Protein AF-A0A7V8VY44-F1 (afdb_monomer)

Foldseek 3Di:
DDDDDDDDDDDDDDDDDDDDDDDDDDDDPDPPPPPDPVQQPFPKKKWKWKWFWADDPQGIKTKTWTKIWTDSVPPDDIDIFTKIWIWDCSPVVDTWIKIDGFWDDWDAPDPVQPQWIKIWGFIAIVNDDGKIKIWIWGADDPWPPQAIWIKMKIHPVRVVVDDPPPPPDDGPSVPDIDIGTGTRPTMGMDIDMDD

Mean predicted aligned error: 12.47 Å

Secondary structure (DSSP, 8-state):
--------------------------------------PPP-EEEEEEEEEEEEE-SSSEEEEEEEEEEEE-SSSPPPEEEEEEEEEE-SSTTS-EEEEEEEEEEEE---SS-TT-EEEEEEEEETTEEEEEEEEEEE--SSTT----EEEEEEEGGGGGGS-TT-TT-----TT-EEEEEEE-SEEEEEEEEE-

Sequence (195 aa):
MPMRRMSRRGVVQLGAAGLAATMTLPVAPALGAQDDTGLPPLVMTDGYAGGGSVPSALGEAQFSLAVFARDRGDGSPTVHSGSFQLQDISDPANPVTMTSDEFTSYTAFSTDRTNAREVTGWAKVNGVGPYPFLLQVEDMGAVGDRVDTFNLVFGDAALPFLPGNDAGKTCDCGGFSYSLRGTVGMGDLVRFTLA

Nearest PDB structures (foldseek):
  2ich-assembly2_B  TM=3.865E-01  e=2.780E+00  Nitrosomonas europaea
  2ich-assembly1_A  TM=4.364E-01  e=5.431E+00  Nitrosomonas europaea

pLDDT: mean 81.87, std 19.89, range [36.81, 98.5]

Solvent-accessible surface area (backbone atoms only — not comparable to full-atom values): 11520 Å² total; per-residue (Å²): 136,87,86,82,77,89,84,89,85,86,82,88,82,90,84,82,89,82,80,91,80,92,75,90,72,85,86,74,91,70,89,67,80,80,84,66,76,82,63,68,70,77,38,54,34,45,34,39,37,38,35,34,28,30,58,50,100,69,44,57,27,37,39,40,40,33,42,37,37,37,40,61,82,75,82,61,81,66,45,53,44,54,39,39,36,36,41,31,64,47,43,82,92,64,58,45,37,38,44,29,66,47,49,75,46,76,44,71,79,44,89,90,40,86,51,27,35,34,37,29,30,39,26,24,50,74,85,44,72,60,30,37,32,35,38,37,40,30,48,67,64,61,93,70,64,47,56,24,40,40,39,36,31,24,24,57,77,14,58,88,72,56,68,97,75,56,86,87,70,72,64,86,45,86,83,39,62,51,75,49,64,42,45,30,72,42,53,47,55,44,71,49,73,49,120

Structure (mmCIF, N/CA/C/O backbone):
data_AF-A0A7V8VY44-F1
#
_entry.id   AF-A0A7V8VY44-F1
#
loop_
_atom_site.group_PDB
_atom_site.id
_atom_site.type_symbol
_atom_site.label_atom_id
_atom_site.label_alt_id
_atom_site.label_comp_id
_atom_site.label_asym_id
_atom_site.label_entity_id
_atom_site.label_seq_id
_atom_site.pdbx_PDB_ins_code
_atom_site.Cartn_x
_atom_site.Cartn_y
_atom_site.Cartn_z
_atom_site.occupancy
_atom_site.B_iso_or_equiv
_atom_site.auth_seq_id
_atom_site.auth_comp_id
_atom_site.auth_asym_id
_atom_site.auth_atom_id
_atom_site.pdbx_PDB_model_num
ATOM 1 N N . MET A 1 1 ? -40.089 19.776 0.935 1.00 48.47 1 MET A N 1
ATOM 2 C CA . MET A 1 1 ? -38.744 20.095 0.407 1.00 48.47 1 MET A CA 1
ATOM 3 C C . MET A 1 1 ? -38.797 20.049 -1.117 1.00 48.47 1 MET A C 1
ATOM 5 O O . MET A 1 1 ? -39.056 18.978 -1.650 1.00 48.47 1 MET A O 1
ATOM 9 N N . PRO A 1 2 ? -38.682 21.186 -1.824 1.00 48.62 2 PRO A N 1
ATOM 10 C CA . PRO A 1 2 ? -38.794 21.212 -3.281 1.00 48.62 2 PRO A CA 1
ATOM 11 C C . PRO A 1 2 ? -37.487 20.785 -3.974 1.00 48.62 2 PRO A C 1
ATOM 13 O O . PRO A 1 2 ? -36.417 21.326 -3.702 1.00 48.62 2 PRO A O 1
ATOM 16 N N . MET A 1 3 ? -37.610 19.820 -4.893 1.00 43.81 3 MET A N 1
ATOM 17 C CA . MET A 1 3 ? -36.575 19.361 -5.827 1.00 43.81 3 MET A CA 1
ATOM 18 C C . MET A 1 3 ? -36.040 20.520 -6.680 1.00 43.81 3 MET A C 1
ATOM 20 O O . MET A 1 3 ? -36.788 21.158 -7.424 1.00 43.81 3 MET A O 1
ATOM 24 N N . ARG A 1 4 ? -34.727 20.767 -6.613 1.00 53.41 4 ARG A N 1
ATOM 25 C CA . ARG A 1 4 ? -34.032 21.735 -7.471 1.00 53.41 4 ARG A CA 1
ATOM 26 C C . ARG A 1 4 ? -33.711 21.082 -8.821 1.00 53.41 4 ARG A C 1
ATOM 28 O O . ARG A 1 4 ? -32.960 20.116 -8.893 1.00 53.41 4 ARG A O 1
ATOM 35 N N . ARG A 1 5 ? -34.330 21.612 -9.880 1.00 52.44 5 ARG A N 1
ATOM 36 C CA . ARG A 1 5 ? -34.180 21.194 -11.283 1.00 52.44 5 ARG A CA 1
ATOM 37 C C . ARG A 1 5 ? -32.757 21.430 -11.806 1.00 52.44 5 ARG A C 1
ATOM 39 O O . ARG A 1 5 ? -32.177 22.488 -11.573 1.00 52.44 5 ARG A O 1
ATOM 46 N N . MET A 1 6 ? -32.260 20.466 -12.584 1.00 47.84 6 MET A N 1
ATOM 47 C CA . MET A 1 6 ? -31.085 20.593 -13.452 1.00 47.84 6 MET A CA 1
ATOM 48 C C . MET A 1 6 ? -31.270 21.721 -14.476 1.00 47.84 6 MET A C 1
ATOM 50 O O . MET A 1 6 ? -32.298 21.787 -15.150 1.00 47.84 6 MET A O 1
ATOM 54 N N . SER A 1 7 ? -30.236 22.545 -14.653 1.00 52.75 7 SER A N 1
ATOM 55 C CA . SER A 1 7 ? -30.085 23.432 -15.809 1.00 52.75 7 SER A CA 1
ATOM 56 C C . SER A 1 7 ? -28.873 22.976 -16.620 1.00 52.75 7 SER A C 1
ATOM 58 O O . SER A 1 7 ? -27.736 23.112 -16.179 1.00 52.75 7 SER A O 1
ATOM 60 N N . ARG A 1 8 ? -29.132 22.393 -17.795 1.00 49.84 8 ARG A N 1
ATOM 61 C CA . ARG A 1 8 ? -28.149 22.127 -18.854 1.00 49.84 8 ARG A CA 1
ATOM 62 C C . ARG A 1 8 ? -28.408 23.117 -19.983 1.00 49.84 8 ARG A C 1
ATOM 64 O O . ARG A 1 8 ? -29.307 22.866 -20.781 1.00 49.84 8 ARG A O 1
ATOM 71 N N . ARG A 1 9 ? -27.658 24.219 -20.061 1.00 45.41 9 ARG A N 1
ATOM 72 C CA . ARG A 1 9 ? -27.559 25.073 -21.262 1.00 45.41 9 ARG A CA 1
ATOM 73 C C . ARG A 1 9 ? -26.213 25.801 -21.281 1.00 45.41 9 ARG A C 1
ATOM 75 O O . ARG A 1 9 ? -25.847 26.417 -20.290 1.00 45.41 9 ARG A O 1
ATOM 82 N N . GLY A 1 10 ? -25.519 25.728 -22.413 1.00 40.38 10 GLY A N 1
ATOM 83 C CA . GLY A 1 10 ? -24.214 26.354 -22.662 1.00 40.38 10 GLY A CA 1
ATOM 84 C C . GLY A 1 10 ? -23.531 25.703 -23.870 1.00 40.38 10 GLY A C 1
ATOM 85 O O . GLY A 1 10 ? -22.650 24.883 -23.681 1.00 40.38 10 GLY A O 1
ATOM 86 N N . VAL A 1 11 ? -24.179 25.716 -25.041 1.00 45.03 11 VAL A N 1
ATOM 87 C CA . VAL A 1 11 ? -23.867 26.579 -26.207 1.00 45.03 11 VAL A CA 1
ATOM 88 C C . VAL A 1 11 ? -22.726 26.007 -27.058 1.00 45.03 11 VAL A C 1
ATOM 90 O O . VAL A 1 11 ? -21.549 26.184 -26.778 1.00 45.03 11 VAL A O 1
ATOM 93 N N . VAL A 1 12 ? -23.131 25.326 -28.134 1.00 44.91 12 VAL A N 1
ATOM 94 C CA . VAL A 1 12 ? -22.311 25.026 -29.311 1.00 44.91 12 VAL A CA 1
ATOM 95 C C . VAL A 1 12 ? -22.336 26.268 -30.193 1.00 44.91 12 VAL A C 1
ATOM 97 O O . VAL A 1 12 ? -23.414 26.690 -30.612 1.00 44.91 12 VAL A O 1
ATOM 100 N N . GLN A 1 13 ? -21.172 26.843 -30.479 1.00 44.56 13 GLN A N 1
ATOM 101 C CA . GLN A 1 13 ? -21.043 27.920 -31.453 1.00 44.56 13 GLN A CA 1
ATOM 102 C C . GLN A 1 13 ? -20.134 27.449 -32.591 1.00 44.56 13 GLN A C 1
ATOM 104 O O . GLN A 1 13 ? -18.914 27.403 -32.475 1.00 44.56 13 GLN A O 1
ATOM 109 N N . LEU A 1 14 ? -20.786 27.045 -33.682 1.00 44.50 14 LEU A N 1
ATOM 110 C CA . LEU A 1 14 ? -20.207 26.885 -35.010 1.00 44.50 14 LEU A CA 1
ATOM 111 C C . LEU A 1 14 ? -20.055 28.281 -35.623 1.00 44.50 14 LEU A C 1
ATOM 113 O O . LEU A 1 14 ? -21.049 28.969 -35.848 1.00 44.50 14 LEU A O 1
ATOM 117 N N . GLY A 1 15 ? -18.818 28.687 -35.890 1.00 39.38 15 GLY A N 1
ATOM 118 C CA . GLY A 1 15 ? -18.493 29.862 -36.690 1.00 39.38 15 GLY A CA 1
ATOM 119 C C . GLY A 1 15 ? -17.606 29.436 -37.848 1.00 39.38 15 GLY A C 1
ATOM 120 O O . GLY A 1 15 ? -16.439 29.117 -37.646 1.00 39.38 15 GLY A O 1
ATOM 121 N N . ALA A 1 16 ? -18.181 29.391 -39.046 1.00 40.44 16 ALA A N 1
ATOM 122 C CA . ALA A 1 16 ? -17.471 29.167 -40.294 1.00 40.44 16 ALA A CA 1
ATOM 123 C C . ALA A 1 16 ? -17.274 30.491 -41.049 1.00 40.44 16 ALA A C 1
ATOM 125 O O . ALA A 1 16 ? -18.115 31.384 -40.970 1.00 40.44 16 ALA A O 1
ATOM 126 N N . ALA A 1 17 ? -16.220 30.490 -41.869 1.00 43.06 17 ALA A N 1
ATOM 127 C CA . ALA A 1 17 ? -15.930 31.348 -43.021 1.00 43.06 17 ALA A CA 1
ATOM 128 C C . ALA A 1 17 ? -15.166 32.667 -42.789 1.00 43.06 17 ALA A C 1
ATOM 130 O O . ALA A 1 17 ? -15.609 33.575 -42.094 1.00 43.06 17 ALA A O 1
ATOM 131 N N . GLY A 1 18 ? -14.035 32.782 -43.500 1.00 36.88 18 GLY A N 1
ATOM 132 C CA . GLY A 1 18 ? -13.278 34.024 -43.657 1.00 36.88 18 GLY A CA 1
ATOM 133 C C . GLY A 1 18 ? -11.959 33.868 -44.424 1.00 36.88 18 GLY A C 1
ATOM 134 O O . GLY A 1 18 ? -10.899 33.903 -43.823 1.00 36.88 18 GLY A O 1
ATOM 135 N N . LEU A 1 19 ? -12.067 33.650 -45.737 1.00 41.28 19 LEU A N 1
ATOM 136 C CA . LEU A 1 19 ? -11.200 34.113 -46.840 1.00 41.28 19 LEU A CA 1
ATOM 137 C C . LEU A 1 19 ? -9.688 34.374 -46.612 1.00 41.28 19 LEU A C 1
ATOM 139 O O . LEU A 1 19 ? -9.272 35.320 -45.956 1.00 41.28 19 LEU A O 1
ATOM 143 N N . ALA A 1 20 ? -8.907 33.570 -47.340 1.00 45.75 20 ALA A N 1
ATOM 144 C CA . ALA A 1 20 ? -7.640 33.838 -48.030 1.00 45.75 20 ALA A CA 1
ATOM 145 C C . ALA A 1 20 ? -6.980 35.231 -47.905 1.00 45.75 20 ALA A C 1
ATOM 147 O O . ALA A 1 20 ? -7.475 36.225 -48.435 1.00 45.75 20 ALA A O 1
ATOM 148 N N . ALA A 1 21 ? -5.739 35.229 -47.408 1.00 43.47 21 ALA A N 1
ATOM 149 C CA . ALA A 1 21 ? -4.694 36.161 -47.822 1.00 43.47 21 ALA A CA 1
ATOM 150 C C . ALA A 1 21 ? -3.354 35.411 -47.912 1.00 43.47 21 ALA A C 1
ATOM 152 O O . ALA A 1 21 ? -2.800 34.948 -46.917 1.00 43.47 21 ALA A O 1
ATOM 153 N N . THR A 1 22 ? -2.857 35.257 -49.136 1.00 46.38 22 THR A N 1
ATOM 154 C CA . THR A 1 22 ? -1.533 34.725 -49.461 1.00 46.38 22 THR A CA 1
ATOM 155 C C . THR A 1 22 ? -0.461 35.740 -49.075 1.00 46.38 22 THR A C 1
ATOM 157 O O . THR A 1 22 ? -0.344 36.782 -49.718 1.00 46.38 22 THR A O 1
ATOM 160 N N . MET A 1 23 ? 0.350 35.422 -48.067 1.00 47.03 23 MET A N 1
ATOM 161 C CA . MET A 1 23 ? 1.642 36.071 -47.852 1.00 47.03 23 MET A CA 1
ATOM 162 C C . MET A 1 23 ? 2.750 35.037 -48.022 1.00 47.03 23 MET A C 1
ATOM 164 O O . MET A 1 23 ? 2.891 34.101 -47.241 1.00 47.03 23 MET A O 1
ATOM 168 N N . THR A 1 24 ? 3.516 35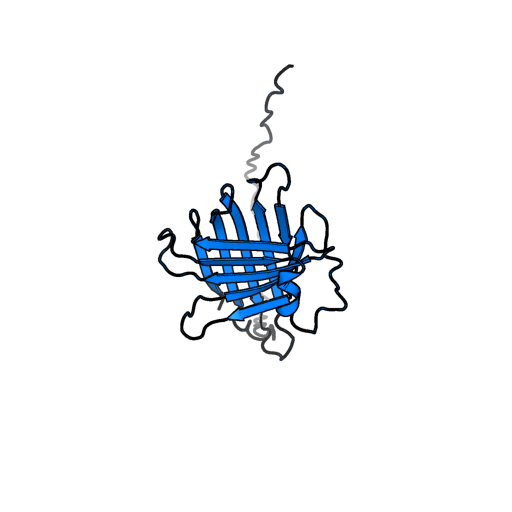.205 -49.095 1.00 48.16 24 THR A N 1
ATOM 169 C CA . THR A 1 24 ? 4.778 34.515 -49.352 1.00 48.16 24 THR A CA 1
ATOM 170 C C . THR A 1 24 ? 5.806 34.960 -48.316 1.00 48.16 24 THR A C 1
ATOM 172 O O . THR A 1 24 ? 6.311 36.080 -48.388 1.00 48.16 24 THR A O 1
ATOM 175 N N . LEU A 1 25 ? 6.105 34.091 -47.351 1.00 42.44 25 LEU A N 1
ATOM 176 C CA . LEU A 1 25 ? 7.231 34.258 -46.435 1.00 42.44 25 LEU A CA 1
ATOM 177 C C . LEU A 1 25 ? 8.509 33.673 -47.063 1.00 42.44 25 LEU A C 1
ATOM 179 O O . LEU A 1 25 ? 8.437 32.644 -47.742 1.00 42.44 25 LEU A O 1
ATOM 183 N N . PRO A 1 26 ? 9.679 34.301 -46.854 1.00 45.75 26 PRO A N 1
ATOM 184 C CA . PRO A 1 26 ? 10.954 33.767 -47.308 1.00 45.75 26 PRO A CA 1
ATOM 185 C C . PRO A 1 26 ? 11.283 32.457 -46.583 1.00 45.75 26 PRO A C 1
ATOM 187 O O . PRO A 1 26 ? 11.229 32.369 -45.357 1.00 45.75 26 PRO A O 1
ATOM 190 N N . VAL A 1 27 ? 11.642 31.443 -47.368 1.00 50.28 27 VAL A N 1
ATOM 191 C CA . VAL A 1 27 ? 12.174 30.160 -46.902 1.00 50.28 27 VAL A CA 1
ATOM 192 C C . VAL A 1 27 ? 13.517 30.415 -46.218 1.00 50.28 27 VAL A C 1
ATOM 194 O O . VAL A 1 27 ? 14.506 30.720 -46.881 1.00 50.28 27 VAL A O 1
ATOM 197 N N . ALA A 1 28 ? 13.556 30.292 -44.894 1.00 47.72 28 ALA A N 1
ATOM 198 C CA . ALA A 1 28 ? 14.804 30.155 -44.156 1.00 47.72 28 ALA A CA 1
ATOM 199 C C . ALA A 1 28 ? 15.225 28.674 -44.181 1.00 47.72 28 ALA A C 1
ATOM 201 O O . ALA A 1 28 ? 14.460 27.828 -43.711 1.00 47.72 28 ALA A O 1
ATOM 202 N N . PRO A 1 29 ? 16.416 28.317 -44.693 1.00 53.78 29 PRO A N 1
ATOM 203 C CA . PRO A 1 29 ? 16.986 27.012 -44.434 1.00 53.78 29 PRO A CA 1
ATOM 204 C C . PRO A 1 29 ? 17.652 27.086 -43.060 1.00 53.78 29 PRO A C 1
ATOM 206 O O . PRO A 1 29 ? 18.764 27.581 -42.913 1.00 53.78 29 PRO A O 1
ATOM 209 N N . ALA A 1 30 ? 16.957 26.612 -42.037 1.00 45.91 30 ALA A N 1
ATOM 210 C CA . ALA A 1 30 ? 17.583 26.259 -40.773 1.00 45.91 30 ALA A CA 1
ATOM 211 C C . ALA A 1 30 ? 17.005 24.920 -40.320 1.00 45.91 30 ALA A C 1
ATOM 213 O O . ALA A 1 30 ? 16.246 24.822 -39.362 1.00 45.91 30 ALA A O 1
ATOM 214 N N . LEU A 1 31 ? 17.390 23.873 -41.056 1.00 45.56 31 LEU A N 1
ATOM 215 C CA . LEU A 1 31 ? 17.559 22.530 -40.511 1.00 45.56 31 LEU A CA 1
ATOM 216 C C . LEU A 1 31 ? 18.661 22.601 -39.442 1.00 45.56 31 LEU A C 1
ATOM 218 O O . LEU A 1 31 ? 19.808 22.239 -39.675 1.00 45.56 31 LEU A O 1
ATOM 222 N N . GLY A 1 32 ? 18.311 23.144 -38.282 1.00 36.81 32 GLY A N 1
ATOM 223 C CA . GLY A 1 32 ? 18.948 22.796 -37.028 1.00 36.81 32 GLY A CA 1
ATOM 224 C C . GLY A 1 32 ? 18.108 21.685 -36.431 1.00 36.81 32 GLY A C 1
ATOM 225 O O . GLY A 1 32 ? 17.110 21.956 -35.772 1.00 36.81 32 GLY A O 1
ATOM 226 N N . ALA A 1 33 ? 18.478 20.439 -36.714 1.00 47.28 33 ALA A N 1
ATOM 227 C CA . ALA A 1 33 ? 18.076 19.327 -35.876 1.00 47.28 33 ALA A CA 1
ATOM 228 C C . ALA A 1 33 ? 18.589 19.634 -34.462 1.00 47.28 33 ALA A C 1
ATOM 230 O O . ALA A 1 33 ? 19.774 19.476 -34.181 1.00 47.28 33 ALA A O 1
ATOM 231 N N . GLN A 1 34 ? 17.719 20.132 -33.584 1.00 44.62 34 GLN A N 1
ATOM 232 C CA . GLN A 1 34 ? 17.924 20.017 -32.144 1.00 44.62 34 GLN A CA 1
ATOM 233 C C . GLN A 1 34 ? 17.558 18.585 -31.737 1.00 44.62 34 GLN A C 1
ATOM 235 O O . GLN A 1 34 ? 16.615 18.366 -30.987 1.00 44.62 34 GLN A O 1
ATOM 240 N N . ASP A 1 35 ? 18.309 17.616 -32.260 1.00 49.22 35 ASP A N 1
ATOM 241 C CA . ASP A 1 35 ? 18.443 16.291 -31.652 1.00 49.22 35 ASP A CA 1
ATOM 242 C C . ASP A 1 35 ? 19.540 16.402 -30.591 1.00 49.22 35 ASP A C 1
ATOM 244 O O . ASP A 1 35 ? 20.652 15.920 -30.765 1.00 49.22 35 ASP A O 1
ATOM 248 N N . ASP A 1 36 ? 19.253 17.155 -29.529 1.00 48.56 36 ASP A N 1
ATOM 249 C CA . ASP A 1 36 ? 20.007 17.065 -28.279 1.00 48.56 36 ASP A CA 1
ATOM 250 C C . ASP A 1 36 ? 19.209 17.709 -27.138 1.00 48.56 36 ASP A C 1
ATOM 252 O O . ASP A 1 36 ? 19.630 18.664 -26.481 1.00 48.56 36 ASP A O 1
ATOM 256 N N . THR A 1 37 ? 18.002 17.203 -26.869 1.00 42.50 37 THR A N 1
ATOM 257 C CA . THR A 1 37 ? 17.584 17.209 -25.468 1.00 42.50 37 THR A CA 1
ATOM 258 C C . THR A 1 37 ? 18.432 16.138 -24.802 1.00 42.50 37 THR A C 1
ATOM 260 O O . THR A 1 37 ? 18.009 14.987 -24.741 1.00 42.50 37 THR A O 1
ATOM 263 N N . GLY A 1 38 ? 19.626 16.511 -24.330 1.00 45.22 38 GLY A N 1
ATOM 264 C CA . GLY A 1 38 ? 20.510 15.705 -23.478 1.00 45.22 38 GLY A CA 1
ATOM 265 C C . GLY A 1 38 ? 19.886 15.374 -22.117 1.00 45.22 38 GLY A C 1
ATOM 266 O O . GLY A 1 38 ? 20.551 15.387 -21.084 1.00 45.22 38 GLY A O 1
ATOM 267 N N . LEU A 1 39 ? 18.577 15.135 -22.100 1.00 51.59 39 LEU A N 1
ATOM 268 C CA . LEU A 1 39 ? 17.902 14.448 -21.031 1.00 51.59 39 LEU A CA 1
ATOM 269 C C . LEU A 1 39 ? 18.407 13.005 -21.096 1.00 51.59 39 LEU A C 1
ATOM 271 O O . LEU A 1 39 ? 18.327 12.390 -22.165 1.00 51.59 39 LEU A O 1
ATOM 275 N N . PRO A 1 40 ? 18.960 12.470 -19.996 1.00 57.06 40 PRO A N 1
ATOM 276 C CA . PRO A 1 40 ? 19.318 11.062 -19.949 1.00 57.06 40 PRO A CA 1
ATOM 277 C C . PRO A 1 40 ? 18.101 10.229 -20.383 1.00 57.06 40 PRO A C 1
ATOM 279 O O . PRO A 1 40 ? 16.965 10.640 -20.104 1.00 57.06 40 PRO A O 1
ATOM 282 N N . PRO A 1 41 ? 18.303 9.095 -21.083 1.00 57.88 41 PRO A N 1
ATOM 283 C CA . PRO A 1 41 ? 17.197 8.202 -21.400 1.00 57.88 41 PRO A CA 1
ATOM 284 C C . PRO A 1 41 ? 16.439 7.923 -20.103 1.00 57.88 41 PRO A C 1
ATOM 286 O O . PRO A 1 41 ? 17.059 7.614 -19.087 1.00 57.88 41 PRO A O 1
ATOM 289 N N . LEU A 1 42 ? 15.115 8.098 -20.114 1.00 54.00 42 LEU A N 1
ATOM 290 C CA . LEU A 1 42 ? 14.272 7.722 -18.984 1.00 54.00 42 LEU A CA 1
ATOM 291 C C . LEU A 1 42 ? 14.522 6.235 -18.716 1.00 54.00 42 LEU A C 1
ATOM 293 O O . LEU A 1 42 ? 14.153 5.380 -19.517 1.00 54.00 42 LEU A O 1
ATOM 297 N N . VAL A 1 43 ? 15.222 5.931 -17.626 1.00 63.84 43 VAL A N 1
ATOM 298 C CA . VAL A 1 43 ? 15.557 4.556 -17.272 1.00 63.84 43 VAL A CA 1
ATOM 299 C C . VAL A 1 43 ? 14.348 3.982 -16.545 1.00 63.84 43 VAL A C 1
ATOM 301 O O . VAL A 1 43 ? 14.070 4.363 -15.417 1.00 63.84 43 VAL A O 1
ATOM 304 N N . MET A 1 44 ? 13.610 3.107 -17.235 1.00 58.66 44 MET A N 1
ATOM 305 C CA . MET A 1 44 ? 12.621 2.152 -16.710 1.00 58.66 44 MET A CA 1
ATOM 306 C C . MET A 1 44 ? 11.758 2.659 -15.542 1.00 58.66 44 MET A C 1
ATOM 308 O O . MET A 1 44 ? 12.160 2.631 -14.380 1.00 58.66 44 MET A O 1
ATOM 312 N N . THR A 1 45 ? 10.508 3.022 -15.831 1.00 79.75 45 THR A N 1
ATOM 313 C CA . THR A 1 45 ? 9.520 3.247 -14.764 1.00 79.75 45 THR A CA 1
ATOM 314 C C . THR A 1 45 ? 8.833 1.920 -14.440 1.00 79.75 45 THR A C 1
ATOM 316 O O . THR A 1 45 ? 8.032 1.448 -15.240 1.00 79.75 45 THR A O 1
ATOM 319 N N . ASP A 1 46 ? 9.130 1.299 -13.299 1.00 91.31 46 ASP A N 1
ATOM 320 C CA . ASP A 1 46 ? 8.339 0.169 -12.775 1.00 91.31 46 ASP A CA 1
ATOM 321 C C . ASP A 1 46 ? 7.177 0.734 -11.955 1.00 91.31 46 ASP A C 1
ATOM 323 O O . ASP A 1 46 ? 7.309 1.766 -11.290 1.00 91.31 46 ASP A O 1
ATOM 327 N N . GLY A 1 47 ? 6.025 0.083 -11.998 1.00 94.06 47 GLY A N 1
ATOM 328 C CA . GLY A 1 47 ? 4.865 0.582 -11.288 1.00 94.06 47 GLY A CA 1
ATOM 329 C C . GLY A 1 47 ? 3.779 -0.452 -11.104 1.00 94.06 47 GLY A C 1
ATOM 330 O O . GLY A 1 47 ? 3.817 -1.563 -11.636 1.00 94.06 47 GLY A O 1
ATOM 331 N N . TYR A 1 48 ? 2.814 -0.052 -10.297 1.00 95.62 48 TYR A N 1
ATOM 332 C CA . TYR A 1 48 ? 1.710 -0.885 -9.886 1.00 95.62 48 TYR A CA 1
ATOM 333 C C . TYR A 1 48 ? 0.453 -0.042 -9.832 1.00 95.62 48 TYR A C 1
ATOM 335 O O . TYR A 1 48 ? 0.462 1.054 -9.269 1.00 95.62 48 TYR A O 1
ATOM 343 N N . ALA A 1 49 ? -0.623 -0.523 -10.434 1.00 96.38 49 ALA A N 1
ATOM 344 C CA . ALA A 1 49 ? -1.898 0.167 -10.411 1.00 96.38 49 ALA A CA 1
ATOM 345 C C . ALA A 1 49 ? -3.036 -0.828 -10.284 1.00 96.38 49 ALA A C 1
ATOM 347 O O . ALA A 1 49 ? -2.931 -1.976 -10.701 1.00 96.38 49 ALA A O 1
ATOM 348 N N . GLY A 1 50 ? -4.137 -0.374 -9.710 1.00 96.62 50 GLY A N 1
ATOM 349 C CA . GLY A 1 50 ? -5.312 -1.200 -9.555 1.00 96.62 50 GLY A CA 1
ATOM 350 C C . GLY A 1 50 ? -6.221 -0.682 -8.466 1.00 96.62 50 GLY A C 1
ATOM 351 O O . GLY A 1 50 ? -6.093 0.435 -7.959 1.00 96.62 50 GLY A O 1
ATOM 352 N N . GLY A 1 51 ? -7.170 -1.515 -8.107 1.00 97.06 51 GLY A N 1
ATOM 353 C CA . GLY A 1 51 ? -8.164 -1.184 -7.112 1.00 97.06 51 GLY A CA 1
ATOM 354 C C . GLY A 1 51 ? -9.159 -2.307 -7.004 1.00 97.06 51 GLY A C 1
ATOM 355 O O . GLY A 1 51 ? -9.254 -3.153 -7.893 1.00 97.06 51 GLY A O 1
ATOM 356 N N . GLY A 1 52 ? -9.898 -2.314 -5.909 1.00 96.94 52 GLY A N 1
ATOM 357 C CA . GLY A 1 52 ? -10.756 -3.438 -5.630 1.00 96.94 52 GLY A CA 1
ATOM 358 C C . GLY A 1 52 ? -11.294 -3.472 -4.222 1.00 96.94 52 GLY A C 1
ATOM 359 O O . GLY A 1 52 ? -11.319 -2.460 -3.522 1.00 96.94 52 GLY A O 1
ATOM 360 N N . SER A 1 53 ? -11.722 -4.662 -3.821 1.00 97.25 53 SER A N 1
ATOM 361 C CA . SER A 1 53 ? -12.092 -4.963 -2.446 1.00 97.25 53 SER A CA 1
ATOM 362 C C . SER A 1 53 ? -11.278 -6.126 -1.898 1.00 97.25 53 SER A C 1
ATOM 364 O O . SER A 1 53 ? -10.918 -7.049 -2.632 1.00 97.25 53 SER A O 1
ATOM 366 N N . VAL A 1 54 ? -10.976 -6.062 -0.607 1.00 97.31 54 VAL A N 1
ATOM 367 C CA . VAL A 1 54 ? -10.327 -7.138 0.140 1.00 97.31 54 VAL A CA 1
ATOM 368 C C . VAL A 1 54 ? -11.200 -7.454 1.355 1.00 97.31 54 VAL A C 1
ATOM 370 O O . VAL A 1 54 ? -11.596 -6.517 2.060 1.00 97.31 54 VAL A O 1
ATOM 373 N N . PRO A 1 55 ? -11.478 -8.739 1.640 1.00 96.12 55 PRO A N 1
ATOM 374 C CA . PRO A 1 55 ? -12.235 -9.121 2.822 1.00 96.12 55 PRO A CA 1
ATOM 375 C C . PRO A 1 55 ? -11.583 -8.604 4.108 1.00 96.12 55 PRO A C 1
ATOM 377 O O . PRO A 1 55 ? -10.389 -8.805 4.339 1.00 96.12 55 PRO A O 1
ATOM 380 N N . SER A 1 56 ? -12.383 -7.966 4.958 1.00 93.81 56 SER A N 1
ATOM 381 C CA . SER A 1 56 ? -12.024 -7.549 6.313 1.00 93.81 56 SER A CA 1
ATOM 382 C C . SER A 1 56 ? -12.801 -8.375 7.347 1.00 93.81 56 SER A C 1
ATOM 384 O O . SER A 1 56 ? -13.605 -9.243 7.006 1.00 93.81 56 SER A O 1
ATOM 386 N N . ALA A 1 57 ? -12.571 -8.132 8.640 1.00 89.38 57 ALA A N 1
ATOM 387 C CA . ALA A 1 57 ? -13.222 -8.904 9.702 1.00 89.38 57 ALA A CA 1
ATOM 388 C C . ALA A 1 57 ? -14.758 -8.768 9.714 1.00 89.38 57 ALA A C 1
ATOM 390 O O . ALA A 1 57 ? -15.448 -9.696 10.134 1.00 89.38 57 ALA A O 1
ATOM 391 N N . LEU A 1 58 ? -15.290 -7.620 9.278 1.00 91.00 58 LEU A N 1
ATOM 392 C CA . LEU A 1 58 ? -16.720 -7.293 9.352 1.00 91.00 58 LEU A CA 1
ATOM 393 C C . LEU A 1 58 ? -17.351 -7.005 7.980 1.00 91.00 58 LEU A C 1
ATOM 395 O O . LEU A 1 58 ? -18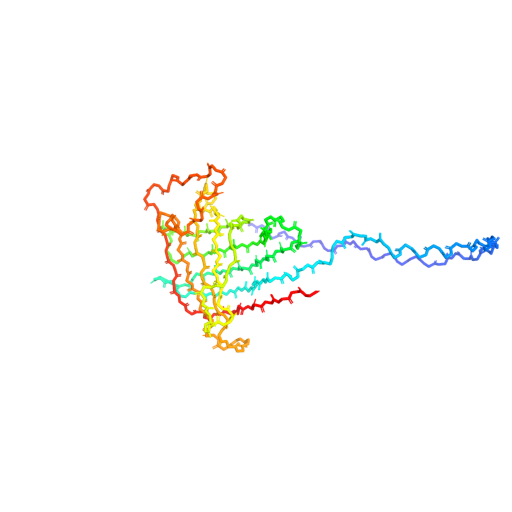.539 -6.688 7.908 1.00 91.00 58 LEU A O 1
ATOM 399 N N . GLY A 1 59 ? -16.590 -7.100 6.889 1.00 94.12 59 GLY A N 1
ATOM 400 C CA . GLY A 1 59 ? -17.087 -6.800 5.553 1.00 94.12 59 GLY A CA 1
ATOM 401 C C . GLY A 1 59 ? -15.979 -6.758 4.512 1.00 94.12 59 GLY A C 1
ATOM 402 O O . GLY A 1 59 ? -15.146 -7.653 4.441 1.00 94.12 59 GLY A O 1
ATOM 403 N N . GLU A 1 60 ? -15.996 -5.717 3.690 1.00 95.94 60 GLU A N 1
ATOM 404 C CA . GLU A 1 60 ? -15.039 -5.510 2.608 1.00 95.94 60 GLU A CA 1
ATOM 405 C C . GLU A 1 60 ? -14.390 -4.138 2.771 1.00 95.94 60 GLU A C 1
ATOM 407 O O . GLU A 1 60 ? -15.085 -3.131 2.940 1.00 95.94 60 GLU A O 1
ATOM 412 N N . ALA A 1 61 ? -13.067 -4.094 2.667 1.00 97.62 61 ALA A N 1
ATOM 413 C CA . ALA A 1 61 ? -12.323 -2.853 2.559 1.00 97.62 61 ALA A CA 1
ATOM 414 C C . ALA A 1 61 ? -12.096 -2.533 1.078 1.00 97.62 61 ALA A C 1
ATOM 416 O O . ALA A 1 61 ? -11.569 -3.360 0.334 1.00 97.62 61 ALA A O 1
ATOM 417 N N . GLN A 1 62 ? -12.496 -1.341 0.639 1.00 98.31 62 GLN A N 1
ATOM 418 C CA . GLN A 1 62 ? -12.266 -0.875 -0.728 1.00 98.31 62 GLN A CA 1
ATOM 419 C C . GLN A 1 62 ? -10.917 -0.180 -0.825 1.00 98.31 62 GLN A C 1
ATOM 421 O O . GLN A 1 62 ? -10.555 0.577 0.071 1.00 98.31 62 GLN A O 1
ATOM 426 N N . PHE A 1 63 ? -10.193 -0.379 -1.920 1.00 98.44 63 PHE A N 1
ATOM 427 C CA . PHE A 1 63 ? -8.912 0.280 -2.133 1.00 98.44 63 PHE A CA 1
ATOM 428 C C . PHE A 1 63 ? -8.721 0.746 -3.575 1.00 98.44 63 PHE A C 1
ATOM 430 O O . PHE A 1 63 ? -9.311 0.213 -4.516 1.00 98.44 63 PHE A O 1
ATOM 437 N N . SER A 1 64 ? -7.835 1.721 -3.743 1.00 98.50 64 SER A N 1
ATOM 438 C CA . SER A 1 64 ? -7.269 2.114 -5.032 1.00 98.50 64 SER A CA 1
ATOM 439 C C . SER A 1 64 ? -5.783 2.389 -4.863 1.00 98.50 64 SER A C 1
ATOM 441 O O . SER A 1 64 ? -5.397 3.076 -3.915 1.00 98.50 64 SER A O 1
ATOM 443 N N . LEU A 1 65 ? -4.967 1.896 -5.785 1.00 98.06 65 LEU A N 1
ATOM 444 C CA . LEU A 1 65 ? -3.520 2.045 -5.775 1.00 98.06 65 LEU A CA 1
ATOM 445 C C . LEU A 1 65 ? -3.044 2.502 -7.151 1.00 98.06 65 LEU A C 1
ATOM 447 O O . LEU A 1 65 ? -3.433 1.949 -8.176 1.00 98.06 65 LEU A O 1
ATOM 451 N N . ALA A 1 66 ? -2.145 3.471 -7.159 1.00 97.44 66 ALA A N 1
ATOM 452 C CA . ALA A 1 66 ? -1.255 3.744 -8.268 1.00 97.44 66 ALA A CA 1
ATOM 453 C C . ALA A 1 66 ? 0.089 4.160 -7.674 1.00 97.44 66 ALA A C 1
ATOM 455 O O . ALA A 1 66 ? 0.143 5.119 -6.916 1.00 97.44 66 ALA A O 1
ATOM 456 N N . VAL A 1 67 ? 1.167 3.460 -7.998 1.00 96.38 67 VAL A N 1
ATOM 457 C CA . VAL A 1 67 ? 2.521 3.788 -7.550 1.00 96.38 67 VAL A CA 1
ATOM 458 C C . VAL A 1 67 ? 3.494 3.576 -8.700 1.00 96.38 67 VAL A C 1
ATOM 460 O O . VAL A 1 67 ? 3.381 2.623 -9.467 1.00 96.38 67 VAL A O 1
ATOM 463 N N . PHE A 1 68 ? 4.438 4.497 -8.833 1.00 92.69 68 PHE A N 1
ATOM 464 C CA . PHE A 1 68 ? 5.425 4.523 -9.901 1.00 92.69 68 PHE A CA 1
ATOM 465 C C . PHE A 1 68 ? 6.788 4.801 -9.277 1.00 92.69 68 PHE A C 1
ATOM 467 O O . PHE A 1 68 ? 6.931 5.757 -8.511 1.00 92.69 68 PHE A O 1
ATOM 474 N N . ALA A 1 69 ? 7.785 3.996 -9.622 1.00 92.25 69 ALA A N 1
ATOM 475 C CA . ALA A 1 69 ? 9.179 4.211 -9.275 1.00 92.25 69 ALA A CA 1
ATOM 476 C C . ALA A 1 69 ? 9.935 4.670 -10.522 1.00 92.25 69 ALA A C 1
ATOM 478 O O . ALA A 1 69 ? 9.917 3.992 -11.546 1.00 92.25 69 ALA A O 1
ATOM 479 N N . ARG A 1 70 ? 10.583 5.833 -10.437 1.00 88.69 70 ARG A N 1
ATOM 480 C CA . ARG A 1 70 ? 11.398 6.394 -11.516 1.00 88.69 70 ARG A CA 1
ATOM 481 C C . ARG A 1 70 ? 12.856 6.445 -11.102 1.00 88.69 70 ARG A C 1
ATOM 483 O O . ARG A 1 70 ? 13.202 7.188 -10.182 1.00 88.69 70 ARG A O 1
ATOM 490 N N . ASP A 1 71 ? 13.683 5.690 -11.812 1.00 85.19 71 ASP A N 1
ATOM 491 C CA . ASP A 1 71 ? 15.133 5.824 -11.768 1.00 85.19 71 ASP A CA 1
ATOM 492 C C . ASP A 1 71 ? 15.571 6.834 -12.842 1.00 85.19 71 ASP A C 1
ATOM 494 O O . ASP A 1 71 ? 15.060 6.846 -13.963 1.00 85.19 71 ASP A O 1
ATOM 498 N N . ARG A 1 72 ? 16.487 7.737 -12.491 1.00 78.69 72 ARG A N 1
ATOM 499 C CA . ARG A 1 72 ? 17.058 8.699 -13.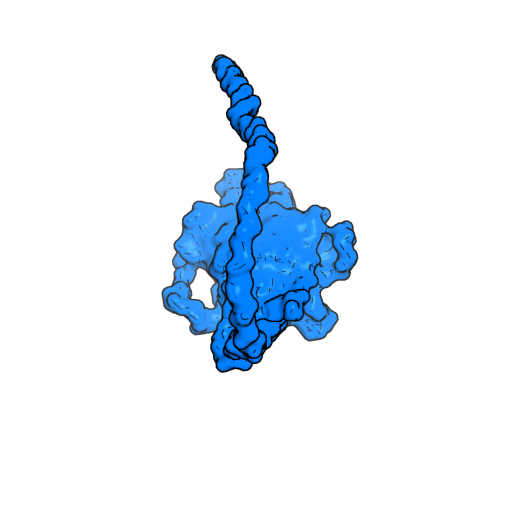446 1.00 78.69 72 ARG A CA 1
ATOM 500 C C . ARG A 1 72 ? 18.328 8.178 -14.114 1.00 78.69 72 ARG A C 1
ATOM 502 O O . ARG A 1 72 ? 18.807 8.813 -15.048 1.00 78.69 72 ARG A O 1
ATOM 509 N N . GLY A 1 73 ? 18.884 7.059 -13.647 1.00 80.00 73 GLY A N 1
ATOM 510 C 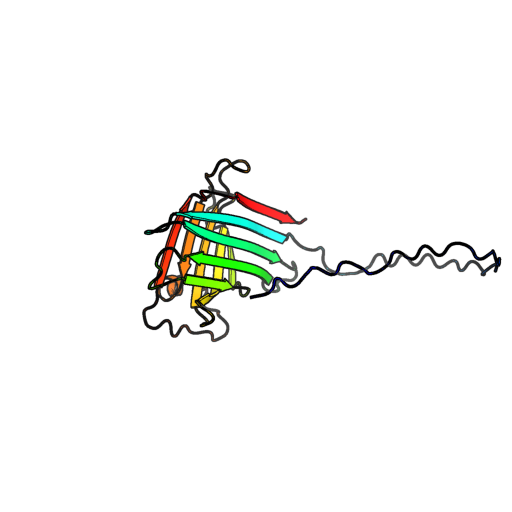CA . GLY A 1 73 ? 20.116 6.475 -14.180 1.00 80.00 73 GLY A CA 1
ATOM 511 C C . GLY A 1 73 ? 21.376 7.313 -13.933 1.00 80.00 73 GLY A C 1
ATOM 512 O O . GLY A 1 73 ? 22.444 6.971 -14.430 1.00 80.00 73 GLY A O 1
ATOM 513 N N . ASP A 1 74 ? 21.274 8.402 -13.169 1.00 82.56 74 ASP A N 1
ATOM 514 C CA . ASP A 1 74 ? 22.355 9.342 -12.843 1.00 82.56 74 ASP A CA 1
ATOM 515 C C . ASP A 1 74 ? 22.917 9.129 -11.423 1.00 82.56 74 ASP A C 1
ATOM 517 O O . ASP A 1 74 ? 23.718 9.927 -10.933 1.00 82.56 74 ASP A O 1
ATOM 521 N N . GLY A 1 75 ? 22.491 8.054 -10.749 1.00 81.00 75 GLY A N 1
ATOM 522 C CA . GLY A 1 75 ? 22.832 7.764 -9.357 1.00 81.00 75 GLY A CA 1
ATOM 523 C C . GLY A 1 75 ? 22.046 8.588 -8.331 1.00 81.00 75 GLY A C 1
ATOM 524 O O . GLY A 1 75 ? 22.311 8.465 -7.133 1.00 81.00 75 GLY A O 1
ATOM 525 N N . SER A 1 76 ? 21.087 9.418 -8.760 1.00 84.38 76 SER A N 1
ATOM 526 C CA . SER A 1 76 ? 20.144 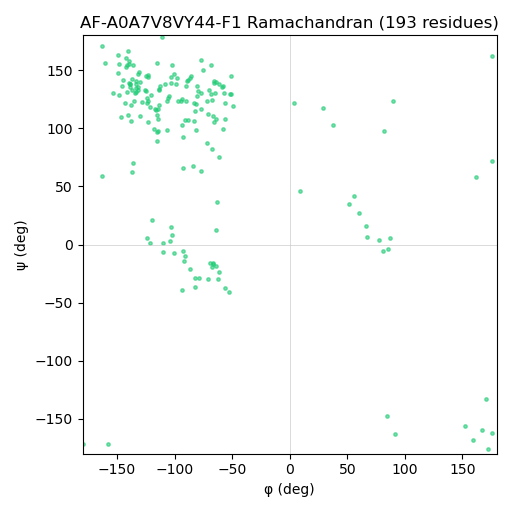10.060 -7.843 1.00 84.38 76 SER A CA 1
ATOM 527 C C . SER A 1 76 ? 19.184 9.035 -7.218 1.00 84.38 76 SER A C 1
ATOM 529 O O . SER A 1 76 ? 18.941 7.977 -7.802 1.00 84.38 76 SER A O 1
ATOM 531 N N . PRO A 1 77 ? 18.628 9.315 -6.023 1.00 84.44 77 PRO A N 1
ATOM 532 C CA . PRO A 1 77 ? 17.643 8.431 -5.413 1.00 84.44 77 PRO A CA 1
ATOM 533 C C . PRO A 1 77 ? 16.426 8.231 -6.320 1.00 84.44 77 PRO A C 1
ATOM 535 O O . PRO A 1 77 ? 15.887 9.201 -6.866 1.00 84.44 77 PRO A O 1
ATOM 538 N N . THR A 1 78 ? 15.966 6.982 -6.418 1.00 87.44 78 THR A N 1
ATOM 539 C CA . THR A 1 78 ? 14.710 6.629 -7.085 1.00 87.44 78 THR A CA 1
ATOM 540 C C . THR A 1 78 ? 13.571 7.475 -6.531 1.00 87.44 78 THR A C 1
ATOM 542 O O . THR A 1 78 ? 13.379 7.580 -5.320 1.00 87.44 78 THR A O 1
ATOM 545 N N . VAL A 1 79 ? 12.801 8.089 -7.427 1.00 89.19 79 VAL A N 1
ATOM 546 C CA . VAL A 1 79 ? 11.639 8.894 -7.048 1.00 89.19 79 VAL A CA 1
ATOM 547 C C . VAL A 1 79 ? 10.395 8.026 -7.108 1.00 89.19 79 VAL A C 1
ATOM 549 O O . VAL A 1 79 ? 10.065 7.483 -8.163 1.00 89.19 79 VAL A O 1
ATOM 552 N N . HIS A 1 80 ? 9.677 7.948 -5.992 1.00 92.00 80 HIS A N 1
ATOM 553 C CA . HIS A 1 80 ? 8.379 7.291 -5.908 1.00 92.00 80 HIS A CA 1
ATOM 554 C C . HIS A 1 80 ? 7.256 8.332 -5.995 1.00 92.00 80 HIS A C 1
ATOM 556 O O . HIS A 1 80 ? 7.355 9.434 -5.457 1.00 92.00 80 HIS A O 1
ATOM 562 N N . SER A 1 81 ? 6.194 8.033 -6.734 1.00 92.81 81 SER A N 1
ATOM 563 C CA . SER A 1 81 ? 5.035 8.921 -6.884 1.00 92.81 81 SER A CA 1
ATOM 564 C C . SER A 1 81 ? 3.772 8.101 -7.075 1.00 92.81 81 SER A C 1
ATOM 566 O O . SER A 1 81 ? 3.849 6.987 -7.586 1.00 92.81 81 SER A O 1
ATOM 568 N N . GLY A 1 82 ? 2.612 8.657 -6.732 1.00 95.38 82 GLY A N 1
ATOM 569 C CA . GLY A 1 82 ? 1.346 7.962 -6.926 1.00 95.38 82 GLY A CA 1
ATOM 570 C C . GLY A 1 82 ? 0.268 8.371 -5.933 1.00 95.38 82 GLY A C 1
ATOM 571 O O . GLY A 1 82 ? 0.332 9.452 -5.351 1.00 95.38 82 GLY A O 1
ATOM 572 N N . SER A 1 83 ? -0.699 7.486 -5.724 1.00 97.94 83 SER A N 1
ATOM 573 C CA . SER A 1 83 ? -1.674 7.582 -4.647 1.00 97.94 83 SER A CA 1
ATOM 574 C C . SER A 1 83 ? -2.128 6.202 -4.175 1.00 97.94 83 SER A C 1
ATOM 576 O O . SER A 1 83 ? -2.219 5.244 -4.942 1.00 97.94 83 SER A O 1
ATOM 578 N N . PHE A 1 84 ? -2.424 6.105 -2.887 1.00 98.38 84 PHE A N 1
ATOM 579 C CA . PHE A 1 84 ? -3.051 4.945 -2.280 1.00 98.38 84 PHE A CA 1
ATOM 580 C C . PHE A 1 84 ? -4.216 5.403 -1.409 1.00 98.38 84 PHE A C 1
ATOM 582 O O . PHE A 1 84 ? -4.094 6.359 -0.640 1.00 98.38 84 PHE A O 1
ATOM 589 N N . GLN A 1 85 ? -5.356 4.736 -1.551 1.00 98.38 85 GLN A N 1
ATOM 590 C CA . GLN A 1 85 ? -6.532 4.960 -0.721 1.00 98.38 85 GLN A CA 1
ATOM 591 C C . GLN A 1 85 ? -7.096 3.621 -0.268 1.00 98.38 85 GLN A C 1
ATOM 593 O O . GLN A 1 85 ? -7.156 2.681 -1.059 1.00 98.38 85 GLN A O 1
ATOM 598 N N . LEU A 1 86 ? -7.540 3.567 0.985 1.00 98.38 86 LEU A N 1
ATOM 599 C CA . LEU A 1 86 ? -8.281 2.451 1.561 1.00 98.38 86 LEU A CA 1
ATOM 600 C C . LEU A 1 86 ? -9.484 3.004 2.323 1.00 98.38 86 LEU A C 1
ATOM 602 O O . LEU A 1 86 ? -9.353 3.973 3.070 1.00 98.38 86 LEU A O 1
ATOM 606 N N . GLN A 1 87 ? -10.631 2.357 2.183 1.00 98.06 87 GLN A N 1
ATOM 607 C CA . GLN A 1 87 ? -11.820 2.610 2.973 1.00 98.06 87 GLN A CA 1
ATOM 608 C C . GLN A 1 87 ? -12.355 1.290 3.531 1.00 98.06 87 GLN A C 1
ATOM 610 O O . GLN A 1 87 ? -12.902 0.471 2.797 1.00 98.06 87 GLN A O 1
ATOM 615 N N . ASP A 1 88 ? -12.246 1.122 4.843 1.00 96.50 88 ASP A N 1
ATOM 616 C CA . ASP A 1 88 ? -12.874 0.045 5.599 1.00 96.50 88 ASP A CA 1
ATOM 617 C C . ASP A 1 88 ? -13.894 0.655 6.566 1.00 96.50 88 ASP A C 1
ATOM 619 O O . ASP A 1 88 ? -13.565 1.160 7.637 1.00 96.50 88 ASP A O 1
ATOM 623 N N . ILE A 1 89 ? -15.154 0.666 6.136 1.00 92.81 89 ILE A N 1
ATOM 624 C CA . ILE A 1 89 ? -16.298 1.189 6.903 1.00 92.81 89 ILE A CA 1
ATOM 625 C C . ILE A 1 89 ? -17.135 0.062 7.516 1.00 92.81 89 ILE A C 1
ATOM 627 O O . ILE A 1 89 ? -18.286 0.279 7.893 1.00 92.81 89 ILE A O 1
ATOM 631 N N . SER A 1 90 ? -16.582 -1.154 7.556 1.00 88.62 90 SER A N 1
ATOM 632 C CA . SER A 1 90 ? -17.293 -2.339 8.031 1.00 88.62 90 SER A CA 1
ATOM 633 C C . SER A 1 90 ? -17.519 -2.330 9.546 1.00 88.62 90 SER A C 1
ATOM 635 O O . SER A 1 90 ? -18.547 -2.825 10.007 1.00 88.62 90 SER A O 1
ATOM 637 N N . ASP A 1 91 ? -16.619 -1.700 10.310 1.00 89.06 91 ASP A N 1
ATOM 638 C CA . ASP A 1 91 ? -16.855 -1.325 11.704 1.00 89.06 91 ASP A CA 1
ATOM 639 C C . ASP A 1 91 ? -17.384 0.122 11.780 1.00 89.06 91 ASP A C 1
ATOM 641 O O . ASP A 1 91 ? -16.601 1.069 11.668 1.00 89.06 91 ASP A O 1
ATOM 645 N N . PRO A 1 92 ? -18.692 0.349 11.997 1.00 85.50 92 PRO A N 1
ATOM 646 C CA . PRO A 1 92 ? -19.231 1.700 12.115 1.00 85.50 92 PRO A CA 1
ATOM 647 C C . PRO A 1 92 ? -18.751 2.431 13.378 1.00 85.50 92 PRO A C 1
ATOM 649 O O . PRO A 1 92 ? -18.846 3.657 13.429 1.00 85.50 92 PRO A O 1
ATOM 652 N N . ALA A 1 93 ? -18.259 1.714 14.396 1.00 88.94 93 ALA A N 1
ATOM 653 C CA . ALA A 1 93 ? -17.673 2.334 15.579 1.00 88.94 93 ALA A CA 1
ATOM 654 C C . ALA A 1 93 ? -16.240 2.818 15.313 1.00 88.94 93 A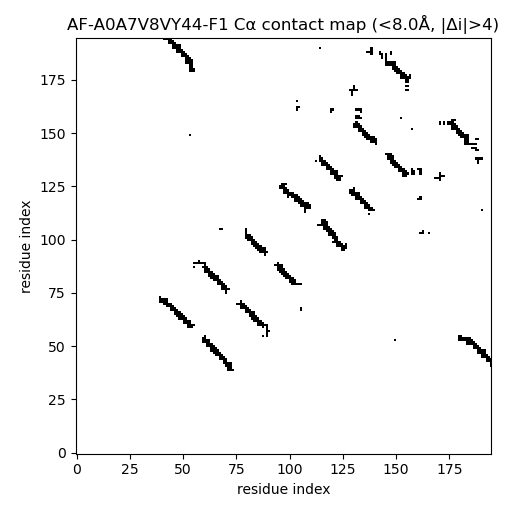LA A C 1
ATOM 656 O O . ALA A 1 93 ? -15.818 3.806 15.911 1.00 88.94 93 ALA A O 1
ATOM 657 N N . ASN A 1 94 ? -15.520 2.159 14.399 1.00 87.62 94 ASN A N 1
ATOM 658 C CA . ASN A 1 94 ? -14.124 2.451 14.079 1.00 87.62 94 ASN A CA 1
ATOM 659 C C . ASN A 1 94 ? -13.871 2.429 12.559 1.00 87.62 94 ASN A C 1
ATOM 661 O O . ASN A 1 94 ? -13.087 1.606 12.082 1.00 87.62 94 ASN A O 1
ATOM 665 N N . PRO A 1 95 ? -14.507 3.318 11.771 1.00 93.44 95 PRO A N 1
ATOM 666 C CA . PRO A 1 95 ? -14.256 3.366 10.341 1.00 93.44 95 PRO A CA 1
ATOM 667 C C . PRO A 1 95 ? -12.812 3.798 10.080 1.00 93.44 95 PRO A C 1
ATOM 669 O O . PRO A 1 95 ? -12.279 4.709 10.723 1.00 93.44 95 PRO A O 1
ATOM 672 N N . VAL A 1 96 ? -12.192 3.170 9.091 1.00 95.50 96 VAL A N 1
ATOM 673 C CA . VAL A 1 96 ? -10.817 3.434 8.688 1.00 95.50 96 VAL A CA 1
ATOM 674 C C . VAL A 1 96 ? -10.824 3.974 7.267 1.00 95.50 96 VAL A C 1
ATOM 676 O O . VAL A 1 96 ? -11.201 3.288 6.322 1.00 95.50 96 VAL A O 1
ATOM 679 N N . THR A 1 97 ? -10.393 5.222 7.103 1.00 97.25 97 THR A N 1
ATOM 680 C CA . THR A 1 97 ? -10.074 5.801 5.794 1.00 97.25 97 THR A CA 1
ATOM 681 C C . THR A 1 97 ? -8.599 6.155 5.760 1.00 97.25 97 THR A C 1
ATOM 683 O O . THR A 1 97 ? -8.155 7.014 6.517 1.00 97.25 97 THR A O 1
ATOM 686 N N . MET A 1 98 ? -7.842 5.509 4.882 1.00 97.06 98 MET A N 1
ATOM 687 C CA . MET A 1 98 ? -6.424 5.775 4.681 1.00 97.06 98 MET A CA 1
ATOM 688 C C . MET A 1 98 ? -6.210 6.483 3.348 1.00 97.06 98 MET A C 1
ATOM 690 O O . MET A 1 98 ? -6.792 6.097 2.337 1.00 97.06 98 MET A O 1
ATOM 694 N N . THR A 1 99 ? -5.340 7.488 3.338 1.00 98.31 99 THR A N 1
ATOM 695 C CA . THR A 1 99 ? -4.893 8.166 2.116 1.00 98.31 99 THR A CA 1
ATOM 696 C C . THR A 1 99 ? -3.392 8.406 2.170 1.00 98.31 99 THR A C 1
ATOM 698 O O . THR A 1 99 ? -2.900 8.930 3.172 1.00 98.31 99 THR A O 1
ATOM 701 N N . SER A 1 100 ? -2.680 8.084 1.097 1.00 97.56 100 SER A N 1
ATOM 702 C CA . SER A 1 100 ? -1.252 8.351 0.944 1.00 97.56 100 SER A CA 1
AT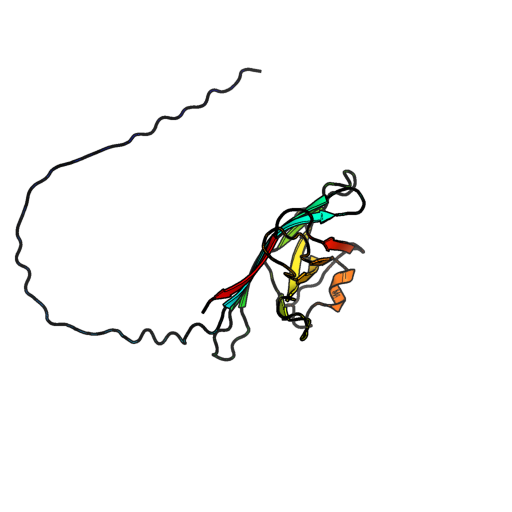OM 703 C C . SER A 1 100 ? -0.934 8.847 -0.462 1.00 97.56 100 SER A C 1
ATOM 705 O O . SER A 1 100 ? -1.445 8.323 -1.449 1.00 97.56 100 SER A O 1
ATOM 707 N N . ASP A 1 101 ? -0.069 9.846 -0.531 1.00 96.56 101 ASP A N 1
ATOM 708 C CA . ASP A 1 101 ? 0.673 10.313 -1.702 1.00 96.56 101 ASP A CA 1
ATOM 709 C C . ASP A 1 101 ? 2.196 10.311 -1.436 1.00 96.56 101 ASP A C 1
ATOM 711 O O . ASP A 1 101 ? 2.987 10.737 -2.278 1.00 96.56 101 ASP A O 1
ATOM 715 N N . GLU A 1 102 ? 2.614 9.795 -0.274 1.00 94.62 102 GLU A N 1
ATOM 716 C CA . GLU A 1 102 ? 3.990 9.801 0.215 1.00 94.62 102 GLU A CA 1
ATOM 717 C C . GLU A 1 102 ? 4.536 8.372 0.293 1.00 94.62 102 GLU A C 1
ATOM 719 O O . GLU A 1 102 ? 4.319 7.652 1.269 1.00 94.62 102 GLU A O 1
ATOM 724 N N . PHE A 1 103 ? 5.283 7.975 -0.734 1.00 94.50 103 PHE A N 1
ATOM 725 C CA . PHE A 1 103 ? 5.911 6.659 -0.836 1.00 94.50 103 PHE A CA 1
ATOM 726 C C . PHE A 1 103 ? 7.408 6.769 -0.560 1.00 94.50 103 PHE A C 1
ATOM 728 O O . PHE A 1 103 ? 8.102 7.572 -1.185 1.00 94.50 103 PHE A O 1
ATOM 735 N N . THR A 1 104 ? 7.902 5.949 0.359 1.00 93.06 104 THR A N 1
ATOM 736 C CA . THR A 1 104 ? 9.316 5.898 0.735 1.00 93.06 104 THR A CA 1
ATOM 737 C C . THR A 1 104 ? 10.067 4.841 -0.069 1.00 93.06 104 THR A C 1
ATOM 739 O O . THR A 1 104 ? 11.202 5.086 -0.474 1.00 93.06 104 THR A O 1
ATOM 742 N N . SER A 1 105 ? 9.458 3.679 -0.321 1.00 93.06 105 SER A N 1
ATOM 743 C CA . SER A 1 105 ? 10.079 2.612 -1.108 1.00 93.06 105 SER A CA 1
ATOM 744 C C . SER A 1 105 ? 9.076 1.916 -2.027 1.00 93.06 105 SER A C 1
ATOM 746 O O . SER A 1 105 ? 7.870 1.898 -1.776 1.00 93.06 105 SER A O 1
ATOM 748 N N . TYR A 1 106 ? 9.604 1.341 -3.105 1.00 94.06 106 TYR A N 1
ATOM 749 C CA . TYR A 1 106 ? 8.901 0.435 -4.005 1.00 94.06 106 TYR A CA 1
ATOM 750 C C . TYR A 1 106 ? 9.907 -0.596 -4.520 1.00 94.06 106 TYR A C 1
ATOM 752 O O . TYR A 1 106 ? 10.821 -0.244 -5.272 1.00 94.06 106 TYR A O 1
ATOM 760 N N . THR A 1 107 ? 9.788 -1.851 -4.091 1.00 93.00 107 THR A N 1
ATOM 761 C CA . THR A 1 107 ? 10.783 -2.899 -4.374 1.00 93.00 107 THR A CA 1
ATOM 762 C C . THR A 1 107 ? 10.127 -4.254 -4.629 1.00 93.00 107 THR A C 1
ATOM 764 O O . THR A 1 107 ? 8.975 -4.494 -4.272 1.00 93.00 107 THR A O 1
ATOM 767 N N . ALA A 1 108 ? 10.852 -5.170 -5.275 1.00 93.81 108 ALA A N 1
ATOM 768 C CA . ALA A 1 108 ? 10.443 -6.570 -5.324 1.00 93.81 108 ALA A CA 1
ATOM 769 C C . ALA A 1 108 ? 10.774 -7.249 -3.986 1.00 93.81 108 ALA A C 1
ATOM 771 O O . ALA A 1 108 ? 11.914 -7.173 -3.532 1.00 93.81 108 ALA A O 1
ATOM 772 N N . PHE A 1 109 ? 9.810 -7.954 -3.386 1.00 93.31 109 PHE A N 1
ATOM 773 C CA . PHE A 1 109 ? 10.019 -8.689 -2.125 1.00 93.31 109 PHE A CA 1
ATOM 774 C C . PHE A 1 109 ? 10.149 -10.208 -2.312 1.00 93.31 109 PHE A C 1
ATOM 776 O O . PHE A 1 109 ? 10.261 -10.964 -1.348 1.00 93.31 109 PHE A O 1
ATOM 783 N N . SER A 1 110 ? 10.117 -10.678 -3.559 1.00 92.38 110 SER A N 1
ATOM 784 C CA . SER A 1 110 ? 10.270 -12.087 -3.912 1.00 92.38 110 SER A CA 1
ATOM 785 C C . SER A 1 110 ? 11.010 -12.216 -5.238 1.00 92.38 110 SER A C 1
ATOM 787 O O . SER A 1 110 ? 10.721 -11.493 -6.189 1.00 92.38 110 SER A O 1
ATOM 789 N N . THR A 1 111 ? 11.961 -13.147 -5.302 1.00 88.75 111 THR A N 1
ATOM 790 C CA . THR A 1 111 ? 12.676 -13.506 -6.537 1.00 88.75 111 THR A CA 1
ATOM 791 C C . THR A 1 111 ? 11.893 -14.490 -7.396 1.00 88.75 111 THR A C 1
ATOM 793 O O . THR A 1 111 ? 12.024 -14.473 -8.615 1.00 88.75 111 THR A O 1
ATOM 796 N N . ASP A 1 112 ? 11.063 -15.322 -6.766 1.00 91.56 112 ASP A N 1
ATOM 797 C CA . ASP A 1 112 ? 10.303 -16.379 -7.442 1.00 91.56 112 ASP A CA 1
ATOM 798 C C . ASP A 1 112 ? 8.971 -15.857 -7.994 1.00 91.56 112 ASP A C 1
ATOM 800 O O . ASP A 1 112 ? 8.386 -16.441 -8.903 1.00 91.56 112 ASP A O 1
ATOM 804 N N . ARG A 1 113 ? 8.492 -14.735 -7.446 1.00 91.44 113 ARG A N 1
ATOM 805 C CA . ARG A 1 113 ? 7.220 -14.102 -7.796 1.00 91.44 113 ARG A CA 1
ATOM 806 C C . ARG A 1 113 ? 7.506 -12.747 -8.423 1.00 91.44 113 ARG A C 1
ATOM 808 O O . ARG A 1 113 ? 7.600 -11.729 -7.745 1.00 91.44 113 ARG A O 1
ATOM 815 N N . THR A 1 114 ? 7.686 -12.733 -9.741 1.00 91.94 114 THR A N 1
ATOM 816 C CA . THR A 1 114 ? 8.181 -11.565 -10.496 1.00 91.94 114 THR A CA 1
ATOM 817 C C . THR A 1 114 ? 7.281 -10.332 -10.403 1.00 91.94 114 THR A C 1
ATOM 819 O O . THR A 1 114 ? 7.754 -9.204 -10.580 1.00 91.94 114 THR A O 1
ATOM 822 N N . ASN A 1 115 ? 5.997 -10.533 -10.107 1.00 94.31 115 ASN A N 1
ATOM 823 C CA . ASN A 1 115 ? 4.999 -9.477 -9.952 1.00 94.31 115 ASN A CA 1
ATOM 824 C C . ASN A 1 115 ? 4.840 -8.999 -8.503 1.00 94.31 115 ASN A C 1
ATOM 826 O O . ASN A 1 115 ? 4.141 -8.025 -8.260 1.00 94.31 115 ASN A O 1
ATOM 830 N N . ALA A 1 116 ? 5.513 -9.636 -7.545 1.00 96.50 116 ALA A N 1
ATOM 831 C CA . ALA A 1 116 ? 5.414 -9.293 -6.136 1.00 96.50 116 ALA A CA 1
ATOM 832 C C . ALA A 1 116 ? 6.120 -7.960 -5.857 1.00 96.50 116 ALA A C 1
ATOM 834 O O . ALA A 1 116 ? 7.309 -7.793 -6.165 1.00 96.50 116 ALA A O 1
ATOM 835 N N . ARG A 1 117 ? 5.393 -6.997 -5.290 1.00 96.75 117 ARG A N 1
ATOM 836 C CA . ARG A 1 117 ? 5.900 -5.671 -4.936 1.00 96.75 117 ARG A CA 1
ATOM 837 C C . ARG A 1 117 ? 5.561 -5.295 -3.510 1.00 96.75 117 ARG A C 1
ATOM 839 O O . ARG A 1 117 ? 4.478 -5.572 -3.014 1.00 96.75 117 ARG A O 1
ATOM 846 N N . GLU A 1 118 ? 6.532 -4.675 -2.867 1.00 96.75 118 GLU A N 1
ATOM 847 C CA . GLU A 1 118 ? 6.427 -4.098 -1.544 1.00 96.75 118 GLU A CA 1
ATOM 848 C C . GLU A 1 118 ? 6.557 -2.587 -1.674 1.00 96.75 118 GLU A C 1
ATOM 850 O O . GLU A 1 118 ? 7.423 -2.078 -2.388 1.00 96.75 118 GLU A O 1
ATOM 855 N N . VAL A 1 119 ? 5.655 -1.882 -1.005 1.00 96.69 119 VAL A N 1
ATOM 856 C CA . VAL A 1 119 ? 5.548 -0.433 -1.009 1.00 96.69 119 VAL A CA 1
ATOM 857 C C . VAL A 1 119 ? 5.514 0.023 0.435 1.00 96.69 119 VAL A C 1
ATOM 859 O O . VAL A 1 119 ? 4.633 -0.389 1.189 1.00 96.69 119 VAL A O 1
ATOM 862 N N . THR A 1 120 ? 6.444 0.885 0.828 1.00 96.44 120 THR A N 1
ATOM 863 C CA . THR A 1 120 ? 6.391 1.543 2.137 1.00 96.44 120 THR A CA 1
ATOM 864 C C . THR A 1 120 ? 6.206 3.034 1.976 1.00 96.44 120 THR A C 1
ATOM 866 O O . THR A 1 120 ? 6.533 3.615 0.938 1.00 96.44 120 THR A O 1
ATOM 869 N N . GLY A 1 121 ? 5.663 3.673 3.002 1.00 95.50 121 GLY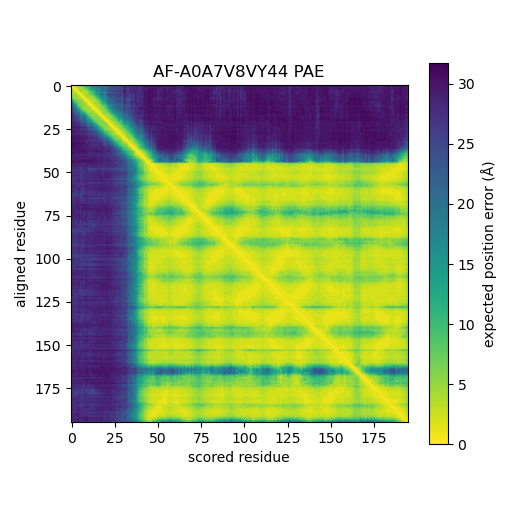 A N 1
ATOM 870 C CA . GLY A 1 121 ? 5.448 5.107 2.977 1.00 95.50 121 GLY A CA 1
ATOM 871 C C . GLY A 1 121 ? 4.715 5.613 4.200 1.00 95.50 121 GLY A C 1
ATOM 872 O O . GLY A 1 121 ? 4.614 4.938 5.226 1.00 95.50 121 GLY A O 1
ATOM 873 N N . TRP A 1 122 ? 4.173 6.814 4.052 1.00 95.94 122 TRP A N 1
ATOM 874 C CA . TRP A 1 122 ? 3.439 7.518 5.089 1.00 95.94 122 TRP A CA 1
ATOM 875 C C . TRP A 1 122 ? 2.038 7.865 4.597 1.00 95.94 122 TRP A C 1
ATOM 877 O O . TRP A 1 122 ? 1.813 8.151 3.422 1.00 95.94 122 TRP A O 1
ATOM 887 N N . ALA A 1 123 ? 1.068 7.817 5.496 1.00 96.62 123 ALA A N 1
ATOM 888 C CA . ALA A 1 123 ? -0.333 8.022 5.181 1.00 96.62 123 ALA A CA 1
ATOM 889 C C . ALA A 1 123 ? -1.035 8.844 6.258 1.00 96.62 123 ALA A C 1
ATOM 891 O O . ALA A 1 123 ? -0.547 9.019 7.376 1.00 96.62 123 ALA A O 1
ATOM 892 N N . LYS A 1 124 ? -2.230 9.317 5.919 1.00 96.38 124 LYS A N 1
ATOM 893 C CA . LYS A 1 124 ? -3.202 9.831 6.879 1.00 96.38 124 LYS A CA 1
ATOM 894 C C . LYS A 1 124 ? -4.283 8.789 7.105 1.00 96.38 124 LYS A C 1
ATOM 896 O O . LYS A 1 124 ? -4.756 8.189 6.144 1.00 96.38 124 LYS A O 1
ATOM 901 N N . VAL A 1 125 ? -4.698 8.636 8.354 1.00 94.75 125 VAL A N 1
ATOM 902 C CA . VAL A 1 125 ? -5.806 7.795 8.800 1.00 94.75 125 VAL A CA 1
ATOM 903 C C . VAL A 1 125 ? -6.884 8.718 9.341 1.00 94.75 125 VAL A C 1
ATOM 905 O O . VAL A 1 125 ? -6.638 9.506 10.251 1.00 94.75 125 VAL A O 1
ATOM 908 N N . ASN A 1 126 ? -8.073 8.678 8.744 1.00 95.06 126 ASN A N 1
ATOM 909 C CA . ASN A 1 126 ? -9.191 9.560 9.081 1.00 95.06 12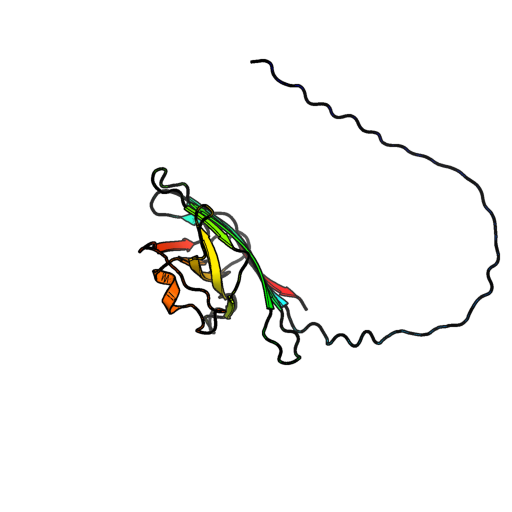6 ASN A CA 1
ATOM 910 C C . ASN A 1 126 ? -8.791 11.052 9.079 1.00 95.06 126 ASN A C 1
ATOM 912 O O . ASN A 1 126 ? -9.260 11.847 9.889 1.00 95.06 126 ASN A O 1
ATOM 916 N N . GLY A 1 127 ? -7.885 11.429 8.168 1.00 95.12 127 GLY A N 1
ATOM 917 C CA . GLY A 1 127 ? -7.349 12.788 8.035 1.00 95.12 127 GLY A CA 1
ATOM 918 C C . GLY A 1 127 ? -6.221 13.155 9.009 1.00 95.12 127 GLY A C 1
ATOM 919 O O . GLY A 1 127 ? -5.630 14.223 8.850 1.00 95.12 127 GLY A O 1
ATOM 920 N N . VAL A 1 128 ? -5.881 12.285 9.963 1.00 93.81 128 VAL A N 1
ATOM 921 C CA . VAL A 1 128 ? -4.812 12.479 10.957 1.00 93.81 128 VAL A CA 1
ATOM 922 C C . VAL A 1 128 ? -3.562 11.703 10.541 1.00 93.81 128 VAL A C 1
ATOM 924 O O . VAL A 1 128 ? -3.662 10.648 9.927 1.00 93.81 128 VAL A O 1
ATOM 927 N N . GLY A 1 129 ? -2.369 12.210 10.838 1.00 89.88 129 GLY A N 1
ATOM 928 C CA . GLY A 1 129 ? -1.113 11.538 10.504 1.00 89.88 129 GLY A CA 1
ATOM 929 C C . GLY A 1 129 ? 0.111 12.414 10.779 1.00 89.88 129 GLY A C 1
ATOM 930 O O . GLY A 1 129 ? -0.053 13.534 11.275 1.00 89.88 129 GLY A O 1
ATOM 931 N N . PRO A 1 130 ? 1.320 11.938 10.435 1.00 93.81 130 PRO A N 1
ATOM 932 C CA . PRO A 1 130 ? 1.588 10.812 9.530 1.00 93.81 130 PRO A CA 1
ATOM 933 C C . PRO A 1 130 ? 1.653 9.439 10.232 1.00 93.81 130 PRO A C 1
ATOM 935 O O . PRO A 1 130 ? 2.233 9.311 11.305 1.00 93.81 130 PRO A O 1
ATOM 938 N N . TYR A 1 131 ? 1.101 8.404 9.590 1.00 95.44 131 TYR A N 1
ATOM 939 C CA . TYR A 1 131 ? 1.208 6.997 9.998 1.00 95.44 131 TYR A CA 1
ATOM 940 C C . TYR A 1 131 ? 2.019 6.208 8.967 1.00 95.44 131 TYR A C 1
ATOM 942 O O . TYR A 1 131 ? 1.750 6.350 7.772 1.00 95.44 131 TYR A O 1
ATOM 950 N N . PRO A 1 132 ? 2.979 5.372 9.383 1.00 96.25 132 PRO A N 1
ATOM 951 C CA . PRO A 1 132 ? 3.749 4.561 8.456 1.00 96.25 132 PRO A CA 1
ATOM 952 C C . PRO A 1 132 ? 2.913 3.389 7.955 1.00 96.25 132 PRO A C 1
ATOM 954 O O . PRO A 1 132 ? 2.051 2.889 8.682 1.00 96.25 132 PRO A O 1
ATOM 957 N N . PHE A 1 133 ? 3.180 2.928 6.738 1.00 97.38 133 PHE A N 1
ATOM 958 C CA . PHE A 1 133 ? 2.567 1.723 6.195 1.00 97.38 133 PHE A CA 1
ATOM 959 C C . PHE A 1 133 ? 3.555 0.864 5.410 1.00 97.38 133 PHE A C 1
ATOM 961 O O . PHE A 1 133 ? 4.538 1.351 4.852 1.00 97.38 133 PHE A O 1
ATOM 968 N N . LEU A 1 134 ? 3.222 -0.421 5.352 1.00 97.50 134 LEU A N 1
ATOM 969 C CA . LEU A 1 134 ? 3.772 -1.441 4.479 1.00 97.50 134 LEU A CA 1
ATOM 970 C C . LEU A 1 134 ? 2.611 -2.044 3.689 1.00 97.50 134 LEU A C 1
ATOM 972 O O . LEU A 1 134 ? 1.667 -2.568 4.279 1.00 97.50 134 LEU A O 1
ATOM 976 N N . LEU A 1 135 ? 2.703 -2.013 2.367 1.00 98.31 135 LEU A N 1
ATOM 977 C CA . LEU A 1 135 ? 1.778 -2.671 1.461 1.00 98.31 135 LEU A CA 1
ATOM 978 C C . LEU A 1 135 ? 2.544 -3.658 0.582 1.00 98.31 135 LEU A C 1
ATOM 980 O O . LEU A 1 135 ? 3.396 -3.265 -0.207 1.00 98.31 135 LEU A O 1
ATOM 984 N N . GLN A 1 136 ? 2.207 -4.936 0.689 1.00 98.06 136 GLN A N 1
ATOM 985 C CA . GLN A 1 136 ? 2.671 -5.985 -0.206 1.00 98.06 136 GLN A CA 1
ATOM 986 C C . GLN A 1 136 ? 1.528 -6.391 -1.132 1.00 98.06 136 GLN A C 1
ATOM 988 O O . GLN A 1 136 ? 0.431 -6.725 -0.677 1.00 98.06 136 GLN A O 1
ATOM 993 N N . VAL A 1 137 ? 1.796 -6.356 -2.430 1.00 97.69 137 VAL A N 1
ATOM 994 C CA . VAL A 1 137 ? 0.851 -6.697 -3.490 1.00 97.69 137 VAL A CA 1
ATOM 995 C C . VAL A 1 137 ? 1.479 -7.669 -4.472 1.00 97.69 137 VAL A C 1
ATOM 997 O O . VAL A 1 137 ? 2.689 -7.642 -4.707 1.00 97.69 137 VAL A O 1
ATOM 1000 N N . GLU A 1 138 ? 0.657 -8.534 -5.048 1.00 97.12 138 GLU A N 1
ATOM 1001 C CA . GLU A 1 138 ? 1.096 -9.459 -6.086 1.00 97.12 138 GLU A CA 1
ATOM 1002 C C . GLU A 1 138 ? -0.030 -9.753 -7.071 1.00 97.12 138 GLU A C 1
ATOM 1004 O O . GLU A 1 138 ? -1.124 -10.130 -6.660 1.00 97.12 138 GLU A O 1
ATOM 1009 N N . ASP A 1 139 ? 0.282 -9.592 -8.352 1.00 95.44 139 ASP A N 1
ATOM 1010 C CA . ASP A 1 139 ? -0.555 -9.875 -9.514 1.00 95.44 139 ASP A CA 1
ATOM 1011 C C . ASP A 1 139 ? -0.256 -11.318 -9.926 1.00 95.44 139 ASP A C 1
ATOM 1013 O O . ASP A 1 139 ? 0.859 -11.638 -10.369 1.00 95.44 139 ASP A O 1
ATOM 1017 N N . MET A 1 140 ? -1.214 -12.202 -9.648 1.00 92.69 140 MET A N 1
ATOM 1018 C CA . MET A 1 140 ? -1.029 -13.656 -9.687 1.00 92.69 140 MET A CA 1
ATOM 1019 C C . MET A 1 140 ? -1.772 -14.339 -10.843 1.00 92.69 140 MET A C 1
ATOM 1021 O O . MET A 1 140 ? -1.716 -15.568 -10.948 1.00 92.69 140 MET A O 1
ATOM 1025 N N . GLY A 1 141 ? -2.474 -13.594 -11.699 1.00 90.12 141 GLY A N 1
ATOM 1026 C CA . GLY A 1 141 ? -3.381 -14.184 -12.683 1.00 90.12 141 GLY A CA 1
ATOM 1027 C C . GLY A 1 141 ? -3.672 -13.295 -13.881 1.00 90.12 141 GLY A C 1
ATOM 1028 O O . GLY A 1 141 ? -3.034 -12.275 -14.106 1.00 90.12 141 GLY A O 1
ATOM 1029 N N . ALA A 1 142 ? -4.624 -13.725 -14.704 1.00 90.12 142 ALA A N 1
ATOM 1030 C CA . ALA A 1 142 ? -5.210 -12.846 -15.698 1.00 90.12 142 ALA A CA 1
ATOM 1031 C C . ALA A 1 142 ? -6.217 -11.903 -15.030 1.00 90.12 142 ALA A C 1
ATOM 1033 O O . ALA A 1 142 ? -6.783 -12.206 -13.977 1.00 90.12 142 ALA A O 1
ATOM 1034 N N . VAL A 1 143 ? -6.493 -10.789 -15.710 1.00 87.25 143 VAL A N 1
ATOM 1035 C CA . VAL A 1 143 ? -7.475 -9.797 -15.268 1.00 87.25 143 VAL A CA 1
ATOM 1036 C C . VAL A 1 143 ? -8.790 -10.477 -14.887 1.00 87.25 143 VAL A C 1
ATOM 1038 O O . VAL A 1 143 ? -9.457 -11.084 -15.731 1.00 87.25 143 VAL A O 1
ATOM 1041 N N . GLY A 1 144 ? -9.188 -10.327 -13.624 1.00 85.62 144 GLY A N 1
ATOM 1042 C CA . GLY A 1 144 ? -10.450 -10.859 -13.109 1.00 85.62 144 GLY A CA 1
ATOM 1043 C C . GLY A 1 144 ? -10.416 -12.304 -12.600 1.00 85.62 144 GLY A C 1
ATOM 1044 O O . GLY A 1 144 ? -11.470 -12.800 -12.192 1.00 85.62 144 GLY A O 1
ATOM 1045 N N . ASP A 1 145 ? -9.249 -12.954 -12.544 1.00 90.75 145 ASP A N 1
ATOM 1046 C CA . ASP A 1 145 ? -9.081 -14.280 -11.926 1.00 90.75 145 ASP A CA 1
ATOM 1047 C C . ASP A 1 145 ? -9.230 -14.243 -10.396 1.00 90.75 145 ASP A C 1
ATOM 1049 O O . ASP A 1 145 ? -9.461 -15.281 -9.772 1.00 90.75 145 ASP A O 1
ATOM 1053 N N . ARG A 1 146 ? -9.156 -13.047 -9.787 1.00 91.25 146 ARG A N 1
ATOM 1054 C CA . ARG A 1 146 ? -9.317 -12.827 -8.336 1.00 91.25 146 ARG A CA 1
ATOM 1055 C C . ARG A 1 146 ? -8.341 -13.661 -7.514 1.00 91.25 146 ARG A C 1
ATOM 1057 O O . ARG A 1 146 ? -8.712 -14.257 -6.505 1.00 91.25 146 ARG A O 1
ATOM 1064 N N . VAL A 1 147 ? -7.102 -13.739 -7.980 1.00 95.75 147 VAL A N 1
ATOM 1065 C CA . VAL A 1 147 ? -6.003 -14.431 -7.292 1.00 95.75 147 VAL A CA 1
ATOM 1066 C C . VAL A 1 147 ? -4.956 -13.464 -6.756 1.00 95.75 147 VAL A C 1
ATOM 1068 O O . VAL A 1 147 ? -4.073 -13.886 -6.012 1.00 95.75 147 VAL A O 1
ATOM 1071 N N . ASP A 1 148 ? -5.085 -12.175 -7.070 1.00 97.06 148 ASP A N 1
ATOM 1072 C CA . ASP A 1 148 ? -4.157 -11.148 -6.619 1.00 97.06 148 ASP A CA 1
ATOM 1073 C C . ASP A 1 148 ? -4.145 -11.050 -5.103 1.00 97.06 148 ASP A C 1
ATOM 1075 O O . ASP A 1 148 ? -5.188 -11.090 -4.441 1.00 97.06 148 ASP A O 1
ATOM 1079 N N . THR A 1 149 ? -2.953 -10.898 -4.540 1.00 97.56 149 THR A N 1
ATOM 1080 C CA . THR A 1 149 ? -2.785 -10.834 -3.090 1.00 97.56 149 THR A CA 1
ATOM 1081 C C . THR A 1 149 ? -2.565 -9.408 -2.628 1.00 97.56 149 THR A C 1
ATOM 1083 O O . THR A 1 149 ? -1.923 -8.597 -3.296 1.00 97.56 149 THR A O 1
ATOM 1086 N N . PHE A 1 150 ? -3.116 -9.117 -1.455 1.00 97.94 150 PHE A N 1
ATOM 1087 C CA . PHE A 1 150 ? -3.037 -7.826 -0.800 1.00 97.94 150 PHE A CA 1
ATOM 1088 C C . PHE A 1 150 ? -2.720 -8.048 0.678 1.00 97.94 150 PHE A C 1
ATOM 1090 O O . PHE A 1 150 ? -3.438 -8.764 1.382 1.00 97.94 150 PHE A O 1
ATOM 1097 N N . ASN A 1 151 ? -1.638 -7.446 1.156 1.00 98.06 151 ASN A N 1
ATOM 1098 C CA . ASN A 1 151 ? -1.223 -7.510 2.550 1.00 98.06 151 ASN A CA 1
ATOM 1099 C C . ASN A 1 151 ? -0.759 -6.126 3.006 1.00 98.06 151 ASN A C 1
ATOM 1101 O O . ASN A 1 151 ? 0.310 -5.658 2.624 1.00 98.06 151 ASN A O 1
ATOM 1105 N N . LEU A 1 152 ? -1.583 -5.476 3.816 1.00 97.94 152 LEU A N 1
ATOM 1106 C CA . LEU A 1 152 ? -1.359 -4.144 4.350 1.00 97.94 152 LEU A CA 1
ATOM 1107 C C . LEU A 1 152 ? -1.153 -4.216 5.857 1.00 97.94 152 LEU A C 1
ATOM 1109 O O . LEU A 1 152 ? -1.925 -4.851 6.576 1.00 97.94 152 LEU A O 1
ATOM 1113 N N . VAL A 1 153 ? -0.162 -3.472 6.329 1.00 96.81 153 VAL A N 1
ATOM 1114 C CA . VAL A 1 153 ? 0.054 -3.155 7.738 1.00 96.81 153 VAL A CA 1
ATOM 1115 C C . VAL A 1 153 ? 0.327 -1.657 7.840 1.00 96.81 153 VAL A C 1
ATOM 1117 O O . VAL A 1 153 ? 1.109 -1.129 7.055 1.00 96.81 153 VAL A O 1
ATOM 1120 N N . PHE A 1 154 ? -0.289 -0.952 8.787 1.00 94.00 154 PHE A N 1
ATOM 1121 C CA . PHE A 1 154 ? 0.048 0.449 9.062 1.00 94.00 154 PHE A CA 1
ATOM 1122 C C . PHE A 1 154 ? -0.147 0.836 10.527 1.00 94.00 154 PHE A C 1
ATOM 1124 O O . PHE A 1 154 ? -0.807 0.130 11.292 1.00 94.00 154 PHE A O 1
ATOM 1131 N N . GLY A 1 155 ? 0.452 1.962 10.914 1.00 94.00 155 GLY A N 1
ATOM 1132 C CA . GLY A 1 155 ? 0.585 2.374 12.310 1.00 94.00 155 GLY A CA 1
ATOM 1133 C C . GLY A 1 155 ? 1.807 1.737 12.974 1.00 94.00 155 GLY A C 1
ATOM 1134 O O . GLY A 1 155 ? 2.809 1.483 12.308 1.00 94.00 155 GLY A O 1
ATOM 1135 N N . ASP A 1 156 ? 1.735 1.455 14.275 1.00 93.44 156 ASP A N 1
ATOM 1136 C CA . ASP A 1 156 ? 2.883 0.939 15.040 1.00 93.44 156 ASP A CA 1
ATOM 1137 C C . ASP A 1 156 ? 3.458 -0.352 14.446 1.00 93.44 156 ASP A C 1
ATOM 1139 O O . ASP A 1 156 ? 4.675 -0.531 14.378 1.00 93.44 156 ASP A O 1
ATOM 1143 N N . ALA A 1 157 ? 2.590 -1.225 13.937 1.00 93.88 157 ALA A N 1
ATOM 1144 C CA . ALA A 1 157 ? 2.992 -2.477 13.310 1.00 93.88 157 ALA A CA 1
ATOM 1145 C C . ALA A 1 157 ? 3.827 -2.298 12.024 1.00 93.88 157 ALA A C 1
ATOM 1147 O O . ALA A 1 157 ? 4.511 -3.237 11.623 1.00 93.88 157 ALA A O 1
ATOM 1148 N N . ALA A 1 158 ? 3.807 -1.121 11.385 1.00 95.25 158 ALA A N 1
ATOM 1149 C CA . ALA A 1 158 ? 4.592 -0.844 10.181 1.00 95.25 158 ALA A CA 1
ATOM 1150 C C . ALA A 1 158 ? 5.980 -0.238 10.460 1.00 95.25 158 ALA A C 1
ATOM 1152 O O . ALA A 1 158 ? 6.832 -0.253 9.573 1.00 95.25 158 ALA A O 1
ATOM 1153 N N . LEU A 1 159 ? 6.240 0.252 11.680 1.00 91.12 159 LEU A N 1
ATOM 1154 C CA . LEU A 1 159 ? 7.517 0.883 12.049 1.00 91.12 159 LEU A CA 1
ATOM 1155 C C . LEU A 1 159 ? 8.760 0.029 11.730 1.00 91.12 159 LEU A C 1
ATOM 1157 O O . LEU A 1 159 ? 9.734 0.597 11.238 1.00 91.12 159 LEU A O 1
ATOM 1161 N N . PRO A 1 160 ? 8.770 -1.306 11.942 1.00 91.12 160 PRO A N 1
ATOM 1162 C CA . PRO A 1 160 ? 9.948 -2.126 11.646 1.00 91.12 160 PRO A CA 1
ATOM 1163 C C . PRO A 1 160 ? 10.306 -2.225 10.157 1.00 91.12 160 PRO A C 1
ATOM 1165 O O . PRO A 1 160 ? 11.401 -2.679 9.835 1.00 91.12 160 PRO A O 1
ATOM 1168 N N . PHE A 1 161 ? 9.388 -1.855 9.260 1.00 90.75 161 PHE A N 1
ATOM 1169 C CA . PHE A 1 161 ? 9.550 -1.994 7.808 1.00 90.75 161 PHE A CA 1
ATOM 1170 C C . PHE A 1 161 ? 9.940 -0.688 7.119 1.00 90.75 161 PHE A C 1
ATOM 1172 O O . PHE A 1 161 ? 10.233 -0.671 5.924 1.00 90.75 161 PHE A O 1
ATOM 1179 N N . LEU A 1 162 ? 9.943 0.416 7.861 1.00 85.50 162 LEU A N 1
ATOM 1180 C CA . LEU A 1 162 ? 10.399 1.686 7.341 1.00 85.50 162 LEU A CA 1
ATOM 1181 C C . LEU A 1 162 ? 11.920 1.668 7.133 1.00 85.50 162 LEU A C 1
ATOM 1183 O O . LEU A 1 162 ? 12.664 1.258 8.031 1.00 85.50 162 LEU A O 1
ATOM 1187 N N . PRO A 1 163 ? 12.423 2.123 5.974 1.00 78.19 163 PRO A N 1
ATOM 1188 C CA . PRO A 1 163 ? 13.854 2.311 5.806 1.00 78.19 163 PRO A CA 1
ATOM 1189 C C . PRO A 1 163 ? 14.322 3.424 6.754 1.00 78.19 163 PRO A C 1
ATOM 1191 O O . PRO A 1 163 ? 13.661 4.448 6.906 1.00 78.19 163 PRO A O 1
ATOM 1194 N N . GLY A 1 164 ? 15.485 3.249 7.390 1.00 67.56 164 GLY A N 1
ATOM 1195 C CA . GLY A 1 164 ? 15.997 4.129 8.458 1.00 67.56 164 GLY A CA 1
ATOM 1196 C C . GLY A 1 164 ? 16.313 5.586 8.068 1.00 67.56 164 GLY A C 1
ATOM 1197 O O . GLY A 1 164 ? 16.969 6.292 8.829 1.00 67.56 164 GLY A O 1
ATOM 1198 N N . ASN A 1 165 ? 15.876 6.038 6.895 1.00 61.66 165 ASN A N 1
ATOM 1199 C CA . ASN A 1 165 ? 16.174 7.317 6.259 1.00 61.66 165 ASN A CA 1
ATOM 1200 C C . ASN A 1 165 ? 14.904 8.162 6.015 1.00 61.66 165 ASN A C 1
ATOM 1202 O O . ASN A 1 165 ? 14.921 9.089 5.204 1.00 61.66 165 ASN A O 1
ATOM 1206 N N . ASP A 1 166 ? 13.815 7.895 6.738 1.00 66.31 166 ASP A N 1
ATOM 1207 C CA . ASP A 1 166 ? 12.596 8.708 6.716 1.00 66.31 166 ASP A CA 1
ATOM 1208 C C . ASP A 1 166 ? 12.822 10.100 7.324 1.00 66.31 166 ASP A C 1
ATOM 1210 O O . ASP A 1 166 ? 12.542 10.311 8.496 1.00 66.31 166 ASP A O 1
ATOM 1214 N N . ALA A 1 167 ? 13.366 11.032 6.532 1.00 62.03 167 ALA A N 1
ATOM 1215 C CA . ALA A 1 167 ? 13.416 12.502 6.651 1.00 62.03 167 ALA A CA 1
ATOM 1216 C C . ALA A 1 167 ? 12.944 13.178 7.972 1.00 62.03 167 ALA A C 1
ATOM 1218 O O . ALA A 1 167 ? 12.203 14.159 7.939 1.00 62.03 167 ALA A O 1
ATOM 1219 N N . GLY A 1 168 ? 13.362 12.685 9.140 1.00 68.44 168 GLY A N 1
ATOM 1220 C CA . GLY A 1 168 ? 12.902 13.159 10.448 1.00 68.44 168 GLY A CA 1
ATOM 1221 C C . GLY A 1 168 ? 11.419 12.908 10.768 1.00 68.44 168 GLY A C 1
ATOM 1222 O O . GLY A 1 168 ? 10.910 13.537 11.695 1.00 68.44 168 GLY A O 1
ATOM 1223 N N . LYS A 1 169 ? 10.713 12.031 10.038 1.00 82.19 169 LYS A N 1
ATOM 1224 C CA . LYS A 1 169 ? 9.327 11.669 10.375 1.00 82.19 169 LYS A CA 1
ATOM 1225 C C . LYS A 1 169 ? 9.318 10.652 11.511 1.00 82.19 169 LYS A C 1
ATOM 1227 O O . LYS A 1 169 ? 10.022 9.649 11.477 1.00 82.19 169 LYS A O 1
ATOM 1232 N N . THR A 1 170 ? 8.487 10.907 12.510 1.00 84.25 170 THR A N 1
ATOM 1233 C CA . THR A 1 170 ? 8.195 9.972 13.595 1.00 84.25 170 THR A CA 1
ATOM 1234 C C . THR A 1 170 ? 6.691 9.754 13.654 1.00 84.25 170 THR A C 1
ATOM 1236 O O . THR A 1 170 ? 5.914 10.672 13.384 1.00 84.25 170 THR A O 1
ATOM 1239 N N . CYS A 1 171 ? 6.271 8.536 13.990 1.00 85.00 171 CYS A N 1
ATOM 1240 C CA . CYS A 1 171 ? 4.870 8.279 14.286 1.00 85.00 171 CYS A CA 1
ATOM 1241 C C . CYS A 1 171 ? 4.619 8.478 15.780 1.00 85.00 171 CYS A C 1
ATOM 1243 O O . CYS A 1 171 ? 5.235 7.791 16.592 1.00 85.00 171 CYS A O 1
ATOM 1245 N N . ASP A 1 172 ? 3.680 9.354 16.137 1.00 87.50 172 ASP A N 1
ATOM 1246 C CA . ASP A 1 172 ? 2.989 9.280 17.429 1.00 87.50 172 ASP A CA 1
ATOM 1247 C C . ASP A 1 172 ? 1.714 8.456 17.242 1.00 87.50 172 ASP A C 1
ATOM 1249 O O . ASP A 1 172 ? 0.588 8.950 17.249 1.00 87.50 172 ASP A O 1
ATOM 1253 N N . CYS A 1 173 ? 1.914 7.177 16.940 1.00 86.81 173 CYS A N 1
ATOM 1254 C CA . CYS A 1 173 ? 0.837 6.277 16.561 1.00 86.81 173 CYS A CA 1
ATOM 1255 C C . CYS A 1 173 ? -0.137 6.025 17.728 1.00 86.81 173 CYS A C 1
ATOM 1257 O O . CYS A 1 173 ? -1.249 5.561 17.498 1.00 86.81 173 CYS A O 1
ATOM 1259 N N . GLY A 1 174 ? 0.244 6.326 18.977 1.00 87.81 174 GLY A N 1
ATOM 1260 C CA . GLY A 1 174 ? -0.623 6.168 20.146 1.00 87.81 174 GLY A CA 1
ATOM 1261 C C . GLY A 1 174 ? -1.097 4.729 20.386 1.00 87.81 174 GLY A C 1
ATOM 1262 O O . GLY A 1 174 ? -2.181 4.535 20.933 1.00 87.81 174 GLY A O 1
ATOM 1263 N N . GLY A 1 175 ? -0.337 3.718 19.948 1.00 90.00 175 GLY A N 1
ATOM 1264 C CA . GLY A 1 175 ? -0.752 2.312 19.996 1.00 90.00 175 GLY A CA 1
ATOM 1265 C C . GLY A 1 175 ? -1.599 1.869 18.799 1.00 90.00 175 GLY A C 1
ATOM 1266 O O . GLY A 1 175 ? -1.986 0.702 18.721 1.00 90.00 175 GLY A O 1
ATOM 1267 N N . PHE A 1 176 ? -1.941 2.777 17.882 1.00 91.56 176 PHE A N 1
ATOM 1268 C CA . PHE A 1 176 ? -2.785 2.460 16.741 1.00 91.56 176 PHE A CA 1
ATOM 1269 C C . PHE A 1 176 ? -2.058 1.526 15.768 1.00 91.56 176 PHE A C 1
ATOM 1271 O O . PHE A 1 176 ? -0.936 1.784 15.329 1.00 91.56 176 PHE A O 1
ATOM 1278 N N . SER A 1 177 ? -2.733 0.442 15.398 1.00 93.88 177 SER A N 1
ATOM 1279 C CA . SER A 1 177 ? -2.296 -0.494 14.368 1.00 93.88 177 SER A CA 1
ATOM 1280 C C . SER A 1 177 ? -3.504 -1.028 13.619 1.00 93.88 177 SER A C 1
ATOM 1282 O O . SER A 1 177 ? -4.540 -1.318 14.216 1.00 93.88 177 SER A O 1
ATOM 1284 N N . TYR A 1 178 ? -3.344 -1.200 12.314 1.00 94.31 178 TYR A N 1
ATOM 1285 C CA . TYR A 1 178 ? -4.323 -1.852 11.458 1.00 94.31 178 TYR A CA 1
ATOM 1286 C C . TYR A 1 178 ? -3.604 -2.790 10.495 1.00 94.31 178 TYR A C 1
ATOM 1288 O O . TYR A 1 178 ? -2.520 -2.484 9.992 1.00 94.31 178 TYR A O 1
ATOM 1296 N N . SER A 1 179 ? -4.227 -3.932 10.225 1.00 96.19 179 SER A N 1
ATOM 1297 C CA . SER A 1 179 ? -3.736 -4.906 9.260 1.00 96.19 179 SER A CA 1
ATOM 1298 C C . SER A 1 179 ? -4.883 -5.466 8.442 1.00 96.19 179 SER A C 1
ATOM 1300 O O . SER A 1 179 ? -5.919 -5.829 9.002 1.00 96.19 179 SER A O 1
ATOM 1302 N N . LEU A 1 180 ? -4.663 -5.613 7.144 1.00 96.94 180 LEU A N 1
ATOM 1303 C CA . LEU A 1 180 ? -5.621 -6.194 6.220 1.00 96.94 180 LEU A CA 1
ATOM 1304 C C . LEU A 1 180 ? -4.884 -7.121 5.268 1.00 96.94 180 LEU A C 1
ATOM 1306 O O . LEU A 1 180 ? -3.996 -6.691 4.536 1.00 96.94 180 LEU A O 1
ATOM 1310 N N . ARG A 1 181 ? -5.260 -8.397 5.279 1.00 97.44 181 ARG A N 1
ATOM 1311 C CA . ARG A 1 181 ? -4.646 -9.416 4.435 1.00 97.44 181 ARG A CA 1
ATOM 1312 C C . ARG A 1 181 ? -5.719 -10.252 3.770 1.00 97.44 181 ARG A C 1
ATOM 1314 O O . ARG A 1 181 ? -6.589 -10.788 4.449 1.00 97.44 181 ARG A O 1
ATOM 1321 N N . GLY A 1 182 ? -5.596 -10.429 2.463 1.00 96.81 182 GLY A N 1
ATOM 1322 C CA . GLY A 1 182 ? -6.514 -11.262 1.710 1.00 96.81 182 GLY A CA 1
ATOM 1323 C C . GLY A 1 182 ? -6.180 -11.330 0.230 1.00 96.81 182 GLY A C 1
ATOM 1324 O O . GLY A 1 182 ? -5.135 -10.863 -0.227 1.00 96.81 182 GLY A O 1
ATOM 1325 N N . THR A 1 183 ? -7.103 -11.939 -0.498 1.00 97.31 183 THR A N 1
ATOM 1326 C CA . THR A 1 183 ? -7.123 -11.956 -1.957 1.00 97.31 183 THR A CA 1
ATOM 1327 C C . THR A 1 183 ? -8.084 -10.872 -2.437 1.00 97.31 183 THR A C 1
ATOM 1329 O O . THR A 1 183 ? -9.111 -10.638 -1.793 1.00 97.31 183 THR A O 1
ATOM 1332 N N . VAL A 1 184 ? -7.761 -10.200 -3.540 1.00 97.06 184 VAL A N 1
ATOM 1333 C CA . VAL A 1 184 ? -8.617 -9.165 -4.133 1.00 97.06 184 VAL A CA 1
ATOM 1334 C C . VAL A 1 184 ? -9.901 -9.818 -4.658 1.00 97.06 184 VAL A C 1
ATOM 1336 O O . VAL A 1 184 ? -9.878 -10.604 -5.603 1.00 97.06 184 VAL A O 1
ATOM 1339 N N . GLY A 1 185 ? -11.034 -9.532 -4.010 1.00 92.94 185 GLY A N 1
ATOM 1340 C CA . GLY A 1 185 ? -12.320 -10.184 -4.286 1.00 92.94 185 GLY A CA 1
ATOM 1341 C C . GLY A 1 185 ? -13.067 -9.585 -5.480 1.00 92.94 185 GLY A C 1
ATOM 1342 O O . GLY A 1 185 ? -13.701 -10.300 -6.261 1.00 92.94 185 GLY A O 1
ATOM 1343 N N . MET A 1 186 ? -12.975 -8.268 -5.641 1.00 93.12 186 MET A N 1
ATOM 1344 C CA . MET A 1 186 ? -13.429 -7.527 -6.816 1.00 93.12 186 MET A CA 1
ATOM 1345 C C . MET A 1 186 ? -12.327 -6.578 -7.249 1.00 93.12 186 MET A C 1
ATOM 1347 O O . MET A 1 186 ? -11.662 -6.017 -6.388 1.00 93.12 186 MET A O 1
ATOM 1351 N N . GLY A 1 187 ? -12.201 -6.340 -8.551 1.00 94.38 187 GLY A N 1
ATOM 1352 C CA . GLY A 1 187 ? -11.127 -5.517 -9.094 1.00 94.38 187 GLY A CA 1
ATOM 1353 C C . GLY A 1 187 ? -9.911 -6.350 -9.477 1.00 94.38 187 GLY A C 1
ATOM 1354 O O . GLY A 1 187 ? -10.041 -7.556 -9.677 1.00 94.38 187 GLY A O 1
ATOM 1355 N N . ASP A 1 188 ? -8.782 -5.675 -9.648 1.00 95.94 188 ASP A N 1
ATOM 1356 C CA . ASP A 1 188 ? -7.567 -6.255 -10.215 1.00 95.94 188 ASP A CA 1
ATOM 1357 C C . ASP A 1 188 ? -6.357 -5.403 -9.834 1.00 95.94 188 ASP A C 1
ATOM 1359 O O . ASP A 1 188 ? -6.477 -4.199 -9.547 1.00 95.94 188 ASP A O 1
ATOM 1363 N N . LEU A 1 189 ? -5.193 -6.032 -9.852 1.00 96.31 189 LEU A N 1
ATOM 1364 C CA . LEU A 1 189 ? -3.903 -5.421 -9.625 1.00 96.31 189 LEU A CA 1
ATOM 1365 C C . LEU A 1 189 ? -3.005 -5.705 -10.822 1.00 96.31 189 LEU A C 1
ATOM 1367 O O . LEU A 1 189 ? -2.792 -6.850 -11.180 1.00 96.31 189 LEU A O 1
ATOM 1371 N N . VAL A 1 190 ? -2.433 -4.658 -11.407 1.00 95.50 190 VAL A N 1
ATOM 1372 C CA . VAL A 1 190 ? -1.579 -4.784 -12.585 1.00 95.50 190 VAL A CA 1
ATOM 1373 C C . VAL A 1 190 ? -0.228 -4.169 -12.294 1.00 95.50 190 VAL A C 1
ATOM 1375 O O . VAL A 1 190 ? -0.105 -2.968 -12.015 1.00 95.50 190 VAL A O 1
ATOM 1378 N N . ARG A 1 191 ? 0.810 -4.991 -12.435 1.00 94.38 191 ARG A N 1
ATOM 1379 C CA . ARG A 1 191 ? 2.174 -4.490 -12.554 1.00 94.38 191 ARG A CA 1
ATOM 1380 C C . ARG A 1 191 ? 2.425 -4.038 -13.988 1.00 94.38 191 ARG A C 1
ATOM 1382 O O . ARG A 1 191 ? 2.115 -4.749 -14.939 1.00 94.38 191 ARG A O 1
ATOM 1389 N N . PHE A 1 192 ? 3.059 -2.887 -14.160 1.00 90.81 192 PHE A N 1
ATOM 1390 C CA . PHE A 1 192 ? 3.468 -2.409 -15.476 1.00 90.81 192 PHE A CA 1
ATOM 1391 C C . PHE A 1 192 ? 4.886 -1.848 -15.443 1.00 90.81 192 PHE A C 1
ATOM 1393 O O . PHE A 1 192 ? 5.366 -1.353 -14.424 1.00 90.81 192 PHE A O 1
ATOM 1400 N N . THR A 1 193 ? 5.531 -1.882 -16.605 1.00 88.12 193 THR A N 1
ATOM 1401 C CA . THR A 1 193 ? 6.812 -1.222 -16.846 1.00 88.12 193 THR A CA 1
ATOM 1402 C C . THR A 1 193 ? 6.619 -0.232 -17.987 1.00 88.12 193 THR A C 1
ATOM 1404 O O . THR A 1 193 ? 6.094 -0.605 -19.036 1.00 88.12 193 THR A O 1
ATOM 1407 N N . LEU A 1 194 ? 7.029 1.020 -17.799 1.00 76.00 194 LEU A N 1
ATOM 1408 C CA . LEU A 1 194 ? 7.124 2.003 -18.874 1.00 76.00 194 LEU A CA 1
ATOM 1409 C C . LEU A 1 194 ? 8.574 2.035 -19.357 1.00 76.00 194 LEU A C 1
ATOM 1411 O O . LEU A 1 194 ? 9.494 2.232 -18.553 1.00 76.00 194 LEU A O 1
ATOM 1415 N N . ALA A 1 195 ? 8.734 1.800 -20.656 1.00 64.44 195 ALA A N 1
ATOM 1416 C CA . ALA A 1 195 ? 9.989 1.907 -21.387 1.00 64.44 195 ALA A CA 1
ATOM 1417 C C . ALA A 1 195 ? 10.126 3.291 -22.027 1.00 64.44 195 ALA A C 1
ATOM 1419 O O . ALA A 1 195 ? 9.076 3.875 -22.390 1.00 64.44 195 ALA A O 1
#

Radius of gyration: 24.41 Å; Cα contacts (8 Å, |Δi|>4): 412; chains: 1; bounding box: 62×52×70 Å